Protein AF-Q1PQD1-F1 (afdb_monomer)

Solvent-accessible surface area (backbone atoms only — not comparable to full-atom values): 18220 Å² total; per-residue (Å²): 134,82,80,86,68,93,44,78,66,52,55,52,53,51,51,56,48,55,64,61,44,31,71,40,66,71,49,26,52,54,52,47,52,50,52,50,51,48,46,52,52,53,20,58,58,35,48,77,72,78,37,92,65,68,71,53,66,87,83,34,80,79,38,50,63,46,53,52,38,46,50,52,49,49,51,51,51,51,52,50,49,51,39,59,74,66,38,46,59,58,54,49,46,57,49,50,48,53,52,51,48,47,56,52,47,56,58,46,52,79,74,45,90,83,57,79,75,48,67,70,49,50,64,45,46,44,69,73,66,52,42,30,35,39,38,40,49,32,25,33,59,90,52,100,89,51,62,46,28,46,66,35,66,52,74,37,36,54,37,34,31,36,23,43,36,34,60,91,81,13,29,66,70,58,53,49,31,38,76,71,65,78,35,82,60,78,38,56,54,77,47,70,37,78,91,32,75,30,69,32,59,65,66,72,91,67,65,48,82,38,26,45,49,54,48,47,48,50,49,35,51,76,67,68,50,82,64,50,67,61,49,50,53,47,50,28,60,78,60,69,38,60,92,43,35,87,38,38,43,64,79,45,53,74,55,59,39,44,45,49,43,50,47,54,39,59,62,75,81,51,39,28,37,40,30,35,38,78,57,69,96,49,56,73,70,56,36,52,55,54,50,56,49,51,52,53,39,30,76,69,46,18,16,34,39,37,35,36,74,52,65,69,59,37,70,71,65,29,84,29,42,34,36,31,52,77,13,27,68,79,46,71,102

Nearest PDB structures (foldseek):
  4p33-assembly1_A  TM=9.366E-01  e=2.077E-20  Escherichia coli K-12
  5x40-assembly1_B  TM=9.053E-01  e=2.558E-18  Rhodobacter capsulatus
  6z67-assembly2_B  TM=9.003E-01  e=1.457E-17  Streptococcus pneumoniae
  4wbs-assembly2_B  TM=8.663E-01  e=8.299E-17  Paraburkholderia phymatum STM815
  4wbs-assembly1_A  TM=8.819E-01  e=1.764E-16  Paraburkholderia phymatum STM815

pLDDT: mean 82.51, std 14.81, range [35.81, 97.75]

Foldseek 3Di:
DDDPAPDPVNVVVVVVVLLVCLLPLVSLVVVLVVLVVVLVVVQVVVVVVVDRSHDDSPPDPSSVSSVVSVVVSVVVVVVVVCCVVVCVVVVVVVVVVVVVVVVVVVVCVVVPPPPPVPPVVVVVVCVVPQFQKWWAQFWDDPDPPATLAGGDTDTWHFLFEEEEAEDPSLNQVVVVCCQVVVDPTPDTDMDHDPPGEFEQAPDLPFDQADFLQRRQLVLCVVQVPPCSVVLSVVLCVLLVCVVRRGPGLNPDDPLSSLSSSLSSRLRHDGQEYEYEQSCPPDDPVSNVSNQVSLNVSSVVRHTYYYYHNDPVVCVSRGPKYFYGGSNYGPDID

Structure (mmCIF, N/CA/C/O backbone):
data_AF-Q1PQD1-F1
#
_entry.id   AF-Q1PQD1-F1
#
loop_
_atom_site.group_PDB
_atom_site.id
_atom_site.type_symbol
_atom_site.label_atom_id
_atom_site.label_alt_id
_atom_site.label_comp_id
_atom_site.label_asym_id
_atom_site.label_entity_id
_atom_site.label_seq_id
_atom_site.pdbx_PDB_ins_code
_atom_site.Cartn_x
_atom_site.Cartn_y
_atom_site.Cartn_z
_atom_site.occupancy
_atom_site.B_iso_or_equiv
_atom_site.auth_seq_id
_atom_site.auth_comp_id
_atom_site.auth_asym_id
_atom_site.auth_atom_id
_atom_site.pdbx_PDB_model_num
ATOM 1 N N . LEU A 1 1 ? 38.279 -50.100 -46.967 1.00 38.56 1 LEU A N 1
ATOM 2 C CA . LEU A 1 1 ? 37.275 -49.566 -46.018 1.00 38.56 1 LEU A CA 1
ATOM 3 C C . LEU A 1 1 ? 36.602 -48.393 -46.713 1.00 38.56 1 LEU A C 1
ATOM 5 O O . LEU A 1 1 ? 37.189 -47.324 -46.778 1.00 38.56 1 LEU A O 1
ATOM 9 N N . GLY A 1 2 ? 35.486 -48.667 -47.395 1.00 38.22 2 GLY A N 1
ATOM 10 C CA . GLY A 1 2 ? 34.821 -47.718 -48.288 1.00 38.22 2 GLY A CA 1
ATOM 11 C C . GLY A 1 2 ? 34.292 -46.511 -47.524 1.00 38.22 2 GLY A C 1
ATOM 12 O O . GLY A 1 2 ? 33.654 -46.665 -46.484 1.00 38.22 2 GLY A O 1
ATOM 13 N N . VAL A 1 3 ? 34.605 -45.326 -48.037 1.00 43.03 3 VAL A N 1
ATOM 14 C CA . VAL A 1 3 ? 34.147 -44.035 -47.529 1.00 43.03 3 VAL A CA 1
ATOM 15 C C . VAL A 1 3 ? 32.623 -43.996 -47.639 1.00 43.03 3 VAL A C 1
ATOM 17 O O . VAL A 1 3 ? 32.061 -43.930 -48.729 1.00 43.03 3 VAL A O 1
ATOM 20 N N . VAL A 1 4 ? 31.943 -44.087 -46.500 1.00 49.47 4 VAL A N 1
ATOM 21 C CA . VAL A 1 4 ? 30.515 -43.786 -46.393 1.00 49.47 4 VAL A CA 1
ATOM 22 C C . VAL A 1 4 ? 30.381 -42.272 -46.568 1.00 49.47 4 VAL A C 1
ATOM 24 O O . VAL A 1 4 ? 30.746 -41.539 -45.653 1.00 49.47 4 VAL A O 1
ATOM 27 N N . GLY A 1 5 ? 29.905 -41.790 -47.724 1.00 50.94 5 GLY A N 1
ATOM 28 C CA . GLY A 1 5 ? 29.472 -40.388 -47.815 1.00 50.94 5 GLY A CA 1
ATOM 29 C C . GLY A 1 5 ? 29.475 -39.662 -49.162 1.00 50.94 5 GLY A C 1
ATOM 30 O O . GLY A 1 5 ? 29.042 -38.520 -49.172 1.00 50.94 5 GLY A O 1
ATOM 31 N N . GLU A 1 6 ? 29.901 -40.240 -50.286 1.00 54.38 6 GLU A N 1
ATOM 32 C CA . GLU A 1 6 ? 29.887 -39.519 -51.579 1.00 54.38 6 GLU A CA 1
ATOM 33 C C . GLU A 1 6 ? 28.609 -39.800 -52.385 1.00 54.38 6 GLU A C 1
ATOM 35 O O . GLU A 1 6 ? 28.619 -40.462 -53.420 1.00 54.38 6 GLU A O 1
ATOM 40 N N . GLY A 1 7 ? 27.469 -39.320 -51.886 1.00 65.88 7 GLY A N 1
ATOM 41 C CA . GLY A 1 7 ? 26.216 -39.307 -52.641 1.00 65.88 7 GLY A CA 1
ATOM 42 C C . GLY A 1 7 ? 25.570 -37.931 -52.568 1.00 65.88 7 GLY A C 1
ATOM 43 O O . GLY A 1 7 ? 25.462 -37.376 -51.480 1.00 65.88 7 GLY A O 1
ATOM 44 N N . SER A 1 8 ? 25.074 -37.406 -53.692 1.00 68.06 8 SER A N 1
ATOM 45 C CA . SER A 1 8 ? 24.398 -36.094 -53.767 1.00 68.06 8 SER A CA 1
ATOM 46 C C . SER A 1 8 ? 23.247 -35.930 -52.760 1.00 68.06 8 SER A C 1
ATOM 48 O O . SER A 1 8 ? 22.945 -34.823 -52.318 1.00 68.06 8 SER A O 1
ATOM 50 N N . ALA A 1 9 ? 22.633 -37.041 -52.345 1.00 72.19 9 ALA A N 1
ATOM 51 C CA . ALA A 1 9 ? 21.647 -37.073 -51.272 1.00 72.19 9 ALA A CA 1
ATOM 52 C C . ALA A 1 9 ? 22.249 -36.710 -49.900 1.00 72.19 9 ALA A C 1
ATOM 54 O O . ALA A 1 9 ? 21.649 -35.931 -49.167 1.00 72.19 9 ALA A O 1
ATOM 55 N N . TRP A 1 10 ? 23.430 -37.228 -49.551 1.00 73.19 10 TRP A N 1
ATOM 56 C CA . TRP A 1 10 ? 24.083 -36.966 -48.262 1.00 73.19 10 TRP A CA 1
ATOM 57 C C . TRP A 1 10 ? 24.487 -35.502 -48.098 1.00 73.19 10 TRP A C 1
ATOM 59 O O . TRP A 1 10 ? 24.299 -34.940 -47.018 1.00 73.19 10 TRP A O 1
ATOM 69 N N . ASP A 1 11 ? 24.951 -34.861 -49.170 1.00 71.62 11 ASP A N 1
ATOM 70 C CA . ASP A 1 11 ? 25.244 -33.427 -49.159 1.00 71.62 11 ASP A CA 1
ATOM 71 C C . ASP A 1 11 ? 23.973 -32.592 -48.973 1.00 71.62 11 ASP A C 1
ATOM 73 O O . ASP A 1 11 ? 23.957 -31.658 -48.172 1.00 71.62 11 ASP A O 1
ATOM 77 N N . SER A 1 12 ? 22.868 -32.971 -49.624 1.00 75.00 12 SER A N 1
ATOM 78 C CA . SER A 1 12 ? 21.573 -32.306 -49.434 1.00 75.00 12 SER A CA 1
ATOM 79 C C . SER A 1 12 ? 21.062 -32.436 -47.993 1.00 75.00 12 SER A C 1
ATOM 81 O O . SER A 1 12 ? 20.635 -31.443 -47.400 1.00 75.00 12 SER A O 1
ATOM 83 N N . TRP A 1 13 ? 21.182 -33.623 -47.389 1.00 78.62 13 TRP A N 1
ATOM 84 C CA . TRP A 1 13 ? 20.835 -33.850 -45.982 1.00 78.62 13 TRP A CA 1
ATOM 85 C C . TRP A 1 13 ? 21.710 -33.037 -45.027 1.00 78.62 13 TRP A C 1
ATOM 87 O O . TRP A 1 13 ? 21.203 -32.448 -44.073 1.00 78.62 13 TRP A O 1
ATOM 97 N N . ARG A 1 14 ? 23.018 -32.962 -45.290 1.00 73.94 14 ARG A N 1
ATOM 98 C CA . ARG A 1 14 ? 23.956 -32.170 -44.489 1.00 73.94 14 ARG A CA 1
ATOM 99 C C . ARG A 1 14 ? 23.648 -30.676 -44.564 1.00 73.94 14 ARG A C 1
ATOM 101 O O . ARG A 1 14 ? 23.666 -30.007 -43.534 1.00 73.94 14 ARG A O 1
ATOM 108 N N . HIS A 1 15 ? 23.328 -30.167 -45.752 1.00 75.56 15 HIS A N 1
ATOM 109 C CA . HIS A 1 15 ? 22.913 -28.777 -45.932 1.00 75.56 15 HIS A CA 1
ATOM 110 C C . HIS A 1 15 ? 21.593 -28.477 -45.212 1.00 75.56 15 HIS A C 1
ATOM 112 O O . HIS A 1 15 ? 21.524 -27.493 -44.480 1.00 75.56 15 HIS A O 1
ATOM 118 N N . GLY A 1 16 ? 20.591 -29.355 -45.328 1.00 78.19 16 GLY A N 1
ATOM 119 C CA . GLY A 1 16 ? 19.315 -29.193 -44.624 1.00 78.19 16 GLY A CA 1
ATOM 120 C C . GLY A 1 16 ? 19.452 -29.231 -43.097 1.00 78.19 16 GLY A C 1
ATOM 121 O O . GLY A 1 16 ? 18.815 -28.447 -42.395 1.00 78.19 16 GLY A O 1
ATOM 122 N N . LEU A 1 17 ? 20.321 -30.097 -42.567 1.00 76.88 17 LEU A N 1
ATOM 123 C CA . LEU A 1 17 ? 20.609 -30.162 -41.130 1.00 76.88 17 LEU A CA 1
ATOM 124 C C . LEU A 1 17 ? 21.341 -28.913 -40.631 1.00 76.88 17 LEU A C 1
ATOM 126 O O . LEU A 1 17 ? 20.969 -28.377 -39.589 1.00 76.88 17 LEU A O 1
ATOM 130 N N . ASN A 1 18 ? 22.337 -28.424 -41.373 1.00 76.69 18 ASN A N 1
ATOM 131 C CA . ASN A 1 18 ? 23.035 -27.189 -41.018 1.00 76.69 18 ASN A CA 1
ATOM 132 C C . ASN A 1 18 ? 22.077 -25.991 -40.994 1.00 76.69 18 ASN A C 1
ATOM 134 O O . ASN A 1 18 ? 22.109 -25.224 -40.038 1.00 76.69 18 ASN A O 1
ATOM 138 N N . GLU A 1 19 ? 21.171 -25.866 -41.971 1.00 76.94 19 GLU A N 1
ATOM 139 C CA . GLU A 1 19 ? 20.161 -24.798 -41.967 1.00 76.94 19 GLU A CA 1
ATOM 140 C C . GLU A 1 19 ? 19.193 -24.909 -40.777 1.00 76.94 19 GLU A C 1
ATOM 142 O O . GLU A 1 19 ? 18.847 -23.897 -40.167 1.00 76.94 19 GLU A O 1
ATOM 147 N N . ALA A 1 20 ? 18.807 -26.126 -40.382 1.00 77.69 20 ALA A N 1
ATOM 148 C CA . ALA A 1 20 ? 17.956 -26.346 -39.213 1.00 77.69 20 ALA A CA 1
ATOM 149 C C . ALA A 1 20 ? 18.660 -26.005 -37.885 1.00 77.69 20 ALA A C 1
ATOM 151 O O . ALA A 1 20 ? 18.039 -25.455 -36.971 1.00 77.69 20 ALA A O 1
ATOM 152 N N . PHE A 1 21 ? 19.960 -26.291 -37.760 1.00 83.81 21 PHE A N 1
ATOM 153 C CA . PHE A 1 21 ? 20.717 -26.020 -36.536 1.00 83.81 21 PHE A CA 1
ATOM 154 C C . PHE A 1 21 ? 21.070 -24.538 -36.335 1.00 83.81 21 PHE A C 1
ATOM 156 O O . PHE A 1 21 ? 21.440 -24.162 -35.221 1.00 83.81 21 PHE A O 1
ATOM 163 N N . LEU A 1 22 ? 20.874 -23.671 -37.337 1.00 79.62 22 LEU A N 1
ATOM 164 C CA . LEU A 1 22 ? 21.017 -22.212 -37.190 1.00 79.62 22 LEU A CA 1
ATOM 165 C C . LEU A 1 22 ? 20.048 -21.600 -36.163 1.00 79.62 22 LEU A C 1
ATOM 167 O O . LEU A 1 22 ? 20.273 -20.487 -35.692 1.00 79.62 22 LEU A O 1
ATOM 171 N N . VAL A 1 23 ? 18.998 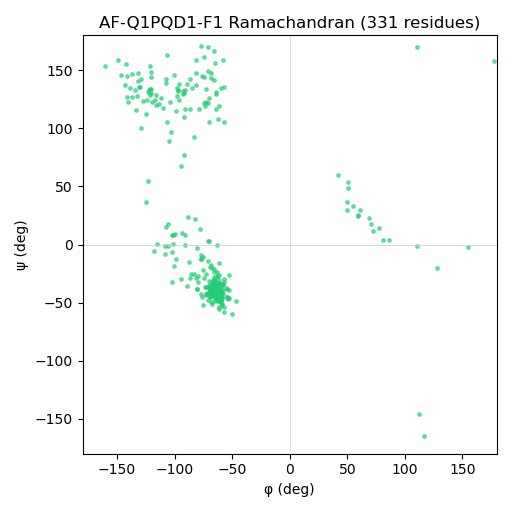-22.331 -35.772 1.00 80.69 23 VAL A N 1
ATOM 172 C CA . VAL A 1 23 ? 18.100 -21.946 -34.671 1.00 80.69 23 VAL A CA 1
ATOM 173 C C . VAL A 1 23 ? 18.845 -21.879 -33.331 1.00 80.69 23 VAL A C 1
ATOM 175 O O . VAL A 1 23 ? 18.468 -21.104 -32.452 1.00 80.69 23 VAL A O 1
ATOM 178 N N . PHE A 1 24 ? 19.920 -22.654 -33.160 1.00 84.94 24 PHE A N 1
ATOM 179 C CA . PHE A 1 24 ? 20.733 -22.624 -31.949 1.00 84.94 24 PHE A CA 1
ATOM 180 C C . PHE A 1 24 ? 21.811 -21.534 -32.057 1.00 84.94 24 PHE A C 1
ATOM 182 O O . PHE A 1 24 ? 22.725 -21.665 -32.876 1.00 84.94 24 PHE A O 1
ATOM 189 N N . PRO A 1 25 ? 21.797 -20.496 -31.194 1.00 81.44 25 PRO A N 1
ATOM 190 C CA . PRO A 1 25 ? 22.728 -19.367 -31.302 1.00 81.44 25 PRO A CA 1
ATOM 191 C C . PRO A 1 25 ? 24.204 -19.778 -31.243 1.00 81.44 25 PRO A C 1
ATOM 193 O O . PRO A 1 25 ? 25.045 -19.202 -31.927 1.00 81.44 25 PRO A O 1
ATOM 196 N N . GLN A 1 26 ? 24.518 -20.806 -30.446 1.00 85.69 26 GLN A N 1
ATOM 197 C CA . GLN A 1 26 ? 25.873 -21.351 -30.321 1.00 85.69 26 GLN A CA 1
ATOM 198 C C . GLN A 1 26 ? 26.354 -22.008 -31.623 1.00 85.69 26 GLN A C 1
ATOM 200 O O . GLN A 1 26 ? 27.523 -21.884 -31.978 1.00 85.69 26 GLN A O 1
ATOM 205 N N . HIS A 1 27 ? 25.452 -22.674 -32.347 1.00 86.38 27 HIS A N 1
ATOM 206 C CA . HIS A 1 27 ? 25.766 -23.311 -33.621 1.00 86.38 27 HIS A CA 1
ATOM 207 C C . HIS A 1 27 ? 25.886 -22.278 -34.745 1.00 86.38 27 HIS A C 1
ATOM 209 O O . HIS A 1 27 ? 26.873 -22.300 -35.472 1.00 86.38 27 HIS A O 1
ATOM 215 N N . ALA A 1 28 ? 24.953 -21.322 -34.830 1.00 84.19 28 ALA A N 1
ATOM 216 C CA . ALA A 1 28 ? 25.006 -20.237 -35.813 1.00 84.19 28 ALA A CA 1
ATOM 217 C C . ALA A 1 28 ? 26.299 -19.409 -35.704 1.00 84.19 28 ALA A C 1
ATOM 219 O O . ALA A 1 28 ? 26.899 -19.052 -36.716 1.00 84.19 28 ALA A O 1
ATOM 220 N N . LEU A 1 29 ? 26.768 -19.143 -34.480 1.00 84.56 29 LEU A N 1
ATOM 221 C CA . LEU A 1 29 ? 28.034 -18.448 -34.256 1.00 84.56 29 LEU A CA 1
ATOM 222 C C . LEU A 1 29 ? 29.246 -19.303 -34.656 1.00 84.56 29 LEU A C 1
ATOM 224 O O . LEU A 1 29 ? 30.157 -18.803 -35.314 1.00 84.56 29 LEU A O 1
ATOM 228 N N . GLY A 1 30 ? 29.263 -20.584 -34.279 1.00 86.12 30 GLY A N 1
ATOM 229 C CA . GLY A 1 30 ? 30.359 -21.494 -34.620 1.00 86.12 30 GLY A CA 1
ATOM 230 C C . GLY A 1 30 ? 30.496 -21.724 -36.126 1.00 86.12 30 GLY A C 1
ATOM 231 O O . GLY A 1 30 ? 31.601 -21.657 -36.662 1.00 86.12 30 GLY A O 1
ATOM 232 N N . ASP A 1 31 ? 29.378 -21.939 -36.815 1.00 85.00 31 ASP A N 1
ATOM 233 C CA . ASP A 1 31 ? 29.349 -22.165 -38.260 1.00 85.00 31 ASP A CA 1
ATOM 234 C C . ASP A 1 31 ? 29.716 -20.895 -39.047 1.00 85.00 31 ASP A C 1
ATOM 236 O O . ASP A 1 31 ? 30.557 -20.949 -39.944 1.00 85.00 31 ASP A O 1
ATOM 240 N N . GLY A 1 32 ? 29.224 -19.721 -38.630 1.00 85.88 32 GLY A N 1
ATOM 241 C CA . GLY A 1 32 ? 29.613 -18.443 -39.236 1.00 85.88 32 GLY A CA 1
ATOM 242 C C . GLY A 1 32 ? 31.110 -18.127 -39.083 1.00 85.88 32 GLY A C 1
ATOM 243 O O . GLY A 1 32 ? 31.759 -17.668 -40.025 1.00 85.88 32 GLY A O 1
ATOM 244 N N . LEU A 1 33 ? 31.711 -18.430 -37.924 1.00 87.81 33 LEU A N 1
ATOM 245 C CA . LEU A 1 33 ? 33.165 -18.306 -37.737 1.00 87.81 33 LEU A CA 1
ATOM 246 C C . LEU A 1 33 ? 33.947 -19.272 -38.639 1.00 87.81 33 LEU A C 1
ATOM 248 O O . LEU A 1 33 ? 34.991 -18.903 -39.181 1.00 87.81 33 LEU A O 1
ATOM 252 N N . LEU A 1 34 ? 33.443 -20.492 -38.839 1.00 87.44 34 LEU A N 1
ATOM 253 C CA . LEU A 1 34 ? 34.053 -21.459 -39.752 1.00 87.44 34 LEU A CA 1
ATOM 254 C C . LEU A 1 34 ? 33.986 -20.993 -41.210 1.00 87.44 34 LEU A C 1
ATOM 256 O O . LEU A 1 34 ? 34.970 -21.146 -41.936 1.00 87.44 34 LEU A O 1
ATOM 260 N N . GLU A 1 35 ? 32.874 -20.406 -41.649 1.00 85.25 35 GLU A N 1
ATOM 261 C CA . GLU A 1 35 ? 32.749 -19.840 -42.997 1.00 85.25 35 GLU A CA 1
ATOM 262 C C . GLU A 1 35 ? 33.674 -18.642 -43.222 1.00 85.25 35 GLU A C 1
ATOM 264 O O . GLU A 1 35 ? 34.301 -18.543 -44.281 1.00 85.25 35 GLU A O 1
ATOM 269 N N . LEU A 1 36 ? 33.849 -17.785 -42.212 1.00 87.38 36 LEU A N 1
ATOM 270 C CA . LEU A 1 36 ? 34.827 -16.697 -42.257 1.00 87.38 36 LEU A CA 1
ATOM 271 C C . LEU A 1 36 ? 36.253 -17.216 -42.426 1.00 87.38 36 LEU A C 1
ATOM 273 O O . LEU A 1 36 ? 36.983 -16.747 -43.302 1.00 87.38 36 LEU A O 1
ATOM 277 N N . CYS A 1 37 ? 36.637 -18.209 -41.623 1.00 87.56 37 CYS A N 1
ATOM 278 C CA . CYS A 1 37 ? 37.949 -18.842 -41.711 1.00 87.56 37 CYS A CA 1
ATOM 279 C C . CYS A 1 37 ? 38.168 -19.495 -43.083 1.00 87.56 37 CYS A C 1
ATOM 281 O O . CYS A 1 37 ? 39.233 -19.323 -43.677 1.00 87.56 37 CYS A O 1
ATOM 283 N N . LYS A 1 38 ? 37.161 -20.193 -43.625 1.00 87.12 38 LYS A N 1
ATOM 284 C CA . LYS A 1 38 ? 37.221 -20.781 -44.974 1.00 87.12 38 LYS A CA 1
ATOM 285 C C . LYS A 1 38 ? 37.416 -19.713 -46.049 1.00 87.12 38 LYS A C 1
ATOM 287 O O . LYS A 1 38 ? 38.321 -19.849 -46.865 1.00 87.12 38 LYS A O 1
ATOM 292 N N . ASN A 1 39 ? 36.615 -18.648 -46.033 1.00 87.12 39 ASN A N 1
ATOM 293 C CA . ASN A 1 39 ? 36.716 -17.546 -46.992 1.00 87.12 39 ASN A CA 1
ATOM 294 C C . ASN A 1 39 ? 38.090 -16.864 -46.935 1.00 87.12 39 ASN A C 1
ATOM 296 O O . ASN A 1 39 ? 38.702 -16.615 -47.971 1.00 87.12 39 ASN A O 1
ATOM 300 N N . TYR A 1 40 ? 38.609 -16.634 -45.727 1.00 87.19 40 TYR A N 1
ATOM 301 C CA . TYR A 1 40 ? 39.947 -16.084 -45.531 1.00 87.19 40 TYR A CA 1
ATOM 302 C C . TYR A 1 40 ? 41.036 -17.003 -46.100 1.00 87.19 40 TYR A C 1
ATOM 304 O O . TYR A 1 40 ? 41.883 -16.545 -46.864 1.00 87.19 40 TYR A O 1
ATOM 312 N N . MET A 1 41 ? 40.988 -18.304 -45.797 1.00 87.25 41 MET A N 1
ATOM 313 C CA . MET A 1 41 ? 41.955 -19.289 -46.299 1.00 87.25 41 MET A CA 1
ATOM 314 C C . MET A 1 41 ? 41.924 -19.415 -47.825 1.00 87.25 41 MET A C 1
ATOM 316 O O . MET A 1 41 ? 42.975 -19.427 -48.464 1.00 87.25 41 MET A O 1
ATOM 320 N N . VAL A 1 42 ? 40.729 -19.473 -48.414 1.00 86.81 42 VAL A N 1
ATOM 321 C CA . VAL A 1 42 ? 40.535 -19.543 -49.868 1.00 86.81 42 VAL A CA 1
ATOM 322 C C . VAL A 1 42 ? 41.097 -18.292 -50.546 1.00 86.81 42 VAL A C 1
ATOM 324 O O . VAL A 1 42 ? 41.863 -18.408 -51.502 1.00 86.81 42 VAL A O 1
ATOM 327 N N . ALA A 1 43 ? 40.806 -17.105 -50.010 1.00 86.81 43 ALA A N 1
ATOM 328 C CA . ALA A 1 43 ? 41.366 -15.856 -50.518 1.00 86.81 43 ALA A CA 1
ATOM 329 C C . ALA A 1 43 ? 42.903 -15.830 -50.438 1.00 86.81 43 ALA A C 1
ATOM 331 O O . ALA A 1 43 ? 43.561 -15.381 -51.373 1.00 86.81 43 ALA A O 1
ATOM 332 N N . LEU A 1 44 ? 43.490 -16.356 -49.358 1.00 87.94 44 LEU A N 1
ATOM 333 C CA . LEU A 1 44 ? 44.944 -16.420 -49.163 1.00 87.94 44 LEU A CA 1
ATOM 334 C C . LEU A 1 44 ? 45.633 -17.337 -50.184 1.00 87.94 44 LEU A C 1
ATOM 336 O O . LEU A 1 44 ? 46.728 -17.026 -50.653 1.00 87.94 44 LEU A O 1
ATOM 340 N N . ILE A 1 45 ? 44.991 -18.454 -50.541 1.00 88.25 45 ILE A N 1
ATOM 341 C CA . ILE A 1 45 ? 45.480 -19.384 -51.566 1.00 88.25 45 ILE A CA 1
ATOM 342 C C . ILE A 1 45 ? 45.405 -18.734 -52.950 1.00 88.25 45 ILE A C 1
ATOM 344 O O . ILE A 1 45 ? 46.406 -18.723 -53.663 1.00 88.25 45 ILE A O 1
ATOM 348 N N . PHE A 1 46 ? 44.259 -18.155 -53.320 1.00 87.19 46 PHE A N 1
ATOM 349 C CA . PHE A 1 46 ? 44.068 -17.543 -54.640 1.00 87.19 46 PHE A CA 1
ATOM 350 C C . PHE A 1 46 ? 44.925 -16.297 -54.864 1.00 87.19 46 PHE A C 1
ATOM 352 O O . PHE A 1 46 ? 45.418 -16.085 -55.971 1.00 87.19 46 PHE A O 1
ATOM 359 N N . ARG A 1 47 ? 45.233 -15.550 -53.800 1.00 87.38 47 ARG A N 1
ATOM 360 C CA . ARG A 1 47 ? 46.161 -14.418 -53.861 1.00 87.38 47 ARG A CA 1
ATOM 361 C C . ARG A 1 47 ? 47.578 -14.820 -54.287 1.00 87.38 47 ARG A C 1
ATOM 363 O O . ARG A 1 47 ? 48.284 -14.008 -54.871 1.00 87.38 47 ARG A O 1
ATOM 370 N N . ARG A 1 48 ? 48.006 -16.071 -54.053 1.00 86.44 48 ARG A N 1
ATOM 371 C CA . ARG A 1 48 ? 49.300 -16.585 -54.562 1.00 86.44 48 ARG A CA 1
ATOM 372 C C . ARG A 1 48 ? 49.324 -16.751 -56.082 1.00 86.44 48 ARG A C 1
ATOM 374 O O . ARG A 1 48 ? 50.404 -16.848 -56.652 1.00 86.44 48 ARG A O 1
ATOM 381 N N . TYR A 1 49 ? 48.153 -16.788 -56.707 1.00 88.56 49 TYR A N 1
ATOM 382 C CA . TYR A 1 49 ? 47.958 -16.877 -58.151 1.00 88.56 49 TYR A CA 1
ATOM 383 C C . TYR A 1 49 ? 47.464 -15.548 -58.752 1.00 88.56 49 TYR A C 1
ATOM 385 O O . TYR A 1 49 ? 46.986 -15.550 -59.879 1.00 88.56 49 TYR A O 1
ATOM 393 N N . ASP A 1 50 ? 47.569 -14.437 -58.008 1.00 83.25 50 ASP A N 1
ATOM 394 C CA . ASP A 1 50 ? 47.116 -13.092 -58.408 1.00 83.25 50 ASP A CA 1
ATOM 395 C C . ASP A 1 50 ? 45.599 -12.994 -58.693 1.00 83.25 50 ASP A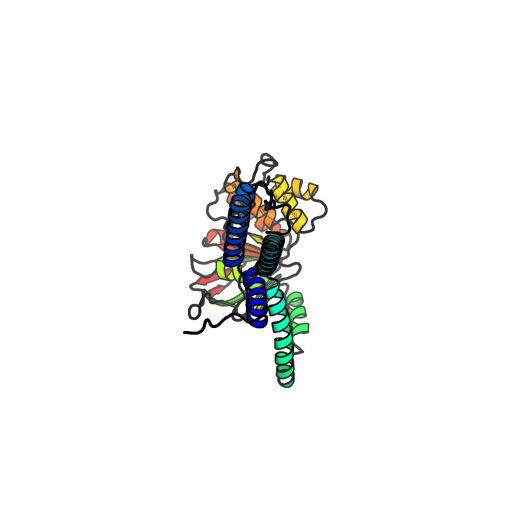 C 1
ATOM 397 O O . ASP A 1 50 ? 45.139 -12.198 -59.506 1.00 83.25 50 ASP A O 1
ATOM 401 N N . ILE A 1 51 ? 44.799 -13.830 -58.013 1.00 86.88 51 ILE A N 1
ATOM 402 C CA . ILE A 1 51 ? 43.332 -13.839 -58.108 1.00 86.88 51 ILE A CA 1
ATOM 403 C C . ILE A 1 51 ? 42.727 -13.327 -56.794 1.00 86.88 51 ILE A C 1
ATOM 405 O O . ILE A 1 51 ? 42.839 -13.972 -55.746 1.00 86.88 51 ILE A O 1
ATOM 409 N N . ASP A 1 52 ? 42.005 -12.207 -56.854 1.00 79.50 52 ASP A N 1
ATOM 410 C CA . ASP A 1 52 ? 41.271 -11.654 -55.712 1.00 79.50 52 ASP A CA 1
ATOM 411 C C . ASP A 1 52 ? 39.899 -12.327 -55.542 1.00 79.50 52 ASP A C 1
ATOM 413 O O . ASP A 1 52 ? 38.888 -11.917 -56.106 1.00 79.50 52 ASP A O 1
ATOM 417 N N . SER A 1 53 ? 39.859 -13.381 -54.721 1.00 80.69 53 SER A N 1
ATOM 418 C CA . SER A 1 53 ? 38.636 -14.142 -54.399 1.00 80.69 53 SER A CA 1
ATOM 419 C C . SER A 1 53 ? 38.000 -13.764 -53.044 1.00 80.69 53 SER A C 1
ATOM 421 O O . SER A 1 53 ? 37.106 -14.468 -52.563 1.00 80.69 53 SER A O 1
ATOM 423 N N . TYR A 1 54 ? 38.461 -12.699 -52.380 1.00 82.19 54 TYR A N 1
ATOM 424 C CA . TYR A 1 54 ? 37.997 -12.342 -51.035 1.00 82.19 54 TYR A CA 1
ATOM 425 C C . TYR A 1 54 ? 36.570 -11.778 -51.038 1.00 82.19 54 TYR A C 1
ATOM 427 O O . TYR A 1 54 ? 36.297 -10.751 -51.658 1.00 82.19 54 TYR A O 1
ATOM 435 N N . LYS A 1 55 ? 35.663 -12.404 -50.278 1.00 82.06 55 LYS A N 1
ATOM 436 C CA . LYS A 1 55 ? 34.305 -11.885 -50.052 1.00 82.06 55 LYS A CA 1
ATOM 437 C C . LYS A 1 55 ? 34.219 -11.122 -48.734 1.00 82.06 55 LYS A C 1
ATOM 439 O O . LYS A 1 55 ? 34.668 -11.614 -47.701 1.00 82.06 55 LYS A O 1
ATOM 444 N N . HIS A 1 56 ? 33.614 -9.935 -48.748 1.00 81.25 56 HIS A N 1
ATOM 445 C CA . HIS A 1 56 ? 33.463 -9.132 -47.535 1.00 81.25 56 HIS A CA 1
ATOM 446 C C . HIS A 1 56 ? 32.449 -9.775 -46.562 1.00 81.25 56 HIS A C 1
ATOM 448 O O . HIS A 1 56 ? 31.300 -9.978 -46.957 1.00 81.25 56 HIS A O 1
ATOM 454 N N . PRO A 1 57 ? 32.798 -10.030 -45.287 1.00 76.31 57 PRO A N 1
ATOM 455 C CA . PRO A 1 57 ? 31.961 -10.767 -44.327 1.00 76.31 57 PRO A CA 1
ATOM 456 C C . PRO A 1 57 ? 30.526 -10.257 -44.148 1.00 76.31 57 PRO A C 1
ATOM 458 O O . PRO A 1 57 ? 29.602 -11.046 -44.003 1.00 76.31 57 PRO A O 1
ATOM 461 N N . LEU A 1 58 ? 30.355 -8.932 -44.141 1.00 71.88 58 LEU A N 1
ATOM 462 C CA . LEU A 1 58 ? 29.079 -8.267 -43.845 1.00 71.88 58 LEU A CA 1
ATOM 463 C C . LEU A 1 58 ? 28.315 -7.799 -45.089 1.00 71.88 58 LEU A C 1
ATOM 465 O O . LEU A 1 58 ? 27.132 -7.500 -44.994 1.00 71.88 58 LEU A O 1
ATOM 469 N N . ALA A 1 59 ? 28.999 -7.677 -46.229 1.00 71.62 59 ALA A N 1
ATOM 470 C CA . ALA A 1 59 ? 28.423 -7.114 -47.456 1.00 71.62 59 ALA A CA 1
ATOM 471 C C . ALA A 1 59 ? 28.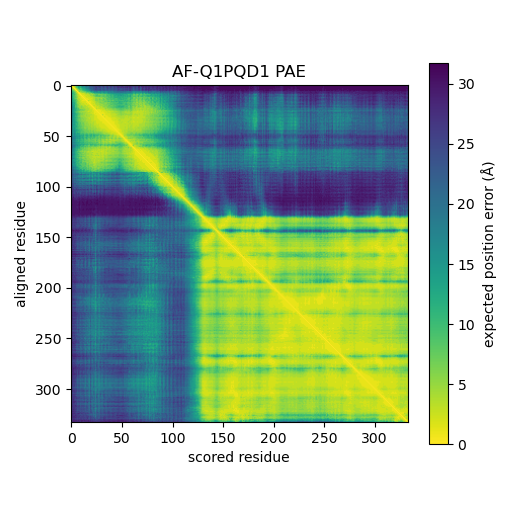186 -8.178 -48.537 1.00 71.62 59 ALA A C 1
ATOM 473 O O . ALA A 1 59 ? 27.595 -7.883 -49.568 1.00 71.62 59 ALA A O 1
ATOM 474 N N . SER A 1 60 ? 28.664 -9.401 -48.307 1.00 76.50 60 SER A N 1
ATOM 475 C CA . SER A 1 60 ? 28.404 -10.551 -49.163 1.00 76.50 60 SER A CA 1
ATOM 476 C C . SER A 1 60 ? 27.413 -11.498 -48.497 1.00 76.50 60 SER A C 1
ATOM 478 O O . SER A 1 60 ? 27.251 -11.484 -47.275 1.00 76.50 60 SER A O 1
ATOM 480 N N . ASP A 1 61 ? 26.828 -12.383 -49.297 1.00 78.88 61 ASP A N 1
ATOM 481 C CA . ASP A 1 61 ? 25.861 -13.395 -48.854 1.00 78.88 61 ASP A CA 1
ATOM 482 C C . ASP A 1 61 ? 26.446 -14.428 -47.867 1.00 78.88 61 ASP A C 1
ATOM 484 O O . ASP A 1 61 ? 25.725 -15.321 -47.429 1.00 78.88 61 ASP A O 1
ATOM 488 N N . LEU A 1 62 ? 27.738 -14.316 -47.516 1.00 79.25 62 LEU A N 1
ATOM 489 C CA . LEU A 1 62 ? 28.481 -15.269 -46.690 1.00 79.25 62 LEU A CA 1
ATOM 490 C C . LEU A 1 62 ? 27.822 -15.473 -45.320 1.00 79.25 62 LEU A C 1
ATOM 492 O O . LEU A 1 62 ? 27.414 -16.576 -45.009 1.00 79.25 62 LEU A O 1
ATOM 496 N N . LEU A 1 63 ? 27.650 -14.410 -44.527 1.00 82.62 63 LEU A N 1
ATOM 497 C CA . LEU A 1 63 ? 27.077 -14.509 -43.172 1.00 82.62 63 LEU A CA 1
ATOM 498 C C . LEU A 1 63 ? 25.609 -14.090 -43.089 1.00 82.62 63 LEU A C 1
ATOM 500 O O . LEU A 1 63 ? 25.024 -14.063 -42.003 1.00 82.62 63 LEU A O 1
ATOM 504 N N . GLN A 1 64 ? 25.003 -13.704 -44.213 1.00 83.12 64 GLN A N 1
ATOM 505 C CA . GLN A 1 64 ? 23.678 -13.089 -44.220 1.00 83.12 64 GLN A CA 1
ATOM 506 C C . GLN A 1 64 ? 22.623 -14.014 -43.593 1.00 83.12 64 GLN A C 1
ATOM 508 O O . GLN A 1 64 ? 21.787 -13.562 -42.810 1.00 83.12 64 GLN A O 1
ATOM 513 N N . ARG A 1 65 ? 22.692 -15.319 -43.883 1.00 81.38 65 ARG A N 1
ATOM 514 C CA . ARG A 1 65 ? 21.755 -16.322 -43.355 1.00 81.38 65 ARG A CA 1
ATOM 515 C C . ARG A 1 65 ? 21.895 -16.493 -41.842 1.00 81.38 65 ARG A C 1
ATOM 517 O O . ARG A 1 65 ? 20.880 -16.520 -41.148 1.00 81.38 65 ARG A O 1
ATOM 524 N N . HIS A 1 66 ? 23.122 -16.522 -41.321 1.00 83.75 66 HIS A N 1
ATOM 525 C CA . HIS A 1 66 ? 23.396 -16.638 -39.884 1.00 83.75 66 HIS A CA 1
ATOM 526 C C . HIS A 1 66 ? 22.896 -15.412 -39.115 1.00 83.75 66 HIS A C 1
ATOM 528 O O . HIS A 1 66 ? 22.264 -15.567 -38.072 1.00 83.75 66 HIS A O 1
ATOM 534 N N . PHE A 1 67 ? 23.091 -14.199 -39.647 1.00 84.62 67 PHE A N 1
ATOM 535 C CA . PHE A 1 67 ? 22.566 -12.977 -39.027 1.00 84.62 67 PHE A CA 1
ATOM 536 C C . PHE A 1 67 ? 21.033 -12.920 -39.036 1.00 84.62 67 PHE A C 1
ATOM 538 O O . PHE A 1 67 ? 20.438 -12.559 -38.020 1.00 84.62 67 PHE A O 1
ATOM 545 N N . ILE A 1 68 ? 20.387 -13.305 -40.144 1.00 86.69 68 ILE A N 1
ATOM 546 C CA . ILE A 1 68 ? 18.918 -13.359 -40.234 1.00 86.69 68 ILE A CA 1
ATOM 547 C C . ILE A 1 68 ? 18.357 -14.381 -39.236 1.00 86.69 68 ILE A C 1
ATOM 549 O O . ILE A 1 68 ? 17.420 -14.064 -38.502 1.00 86.69 68 ILE A O 1
ATOM 553 N N . ALA A 1 69 ? 18.947 -15.577 -39.158 1.00 84.81 69 ALA A N 1
ATOM 554 C CA . ALA A 1 69 ? 18.532 -16.608 -38.210 1.00 84.81 69 ALA A CA 1
ATOM 555 C C . ALA A 1 69 ? 18.672 -16.133 -36.752 1.00 84.81 69 ALA A C 1
ATOM 557 O O . ALA A 1 69 ? 17.721 -16.234 -35.974 1.00 84.81 69 ALA A O 1
ATOM 558 N N . LEU A 1 70 ? 19.813 -15.533 -36.394 1.00 86.38 70 LEU A N 1
ATOM 559 C CA . LEU A 1 70 ? 20.059 -15.018 -35.045 1.00 86.38 70 LEU A CA 1
ATOM 560 C C . LEU A 1 70 ? 19.084 -13.887 -34.673 1.00 86.38 70 LEU A C 1
ATOM 562 O O . LEU A 1 70 ? 18.584 -13.845 -33.548 1.00 86.38 70 LEU A O 1
ATOM 566 N N . ALA A 1 71 ? 18.776 -12.994 -35.618 1.00 88.25 71 ALA A N 1
ATOM 567 C CA . ALA A 1 71 ? 17.818 -11.910 -35.421 1.00 88.25 71 ALA A CA 1
ATOM 568 C C . ALA A 1 71 ? 16.387 -12.433 -35.208 1.00 88.25 71 ALA A C 1
ATOM 570 O O . ALA A 1 71 ? 15.693 -11.959 -34.309 1.00 88.25 71 ALA A O 1
ATOM 571 N N . LEU A 1 72 ? 15.955 -13.438 -35.979 1.00 89.75 72 LEU A N 1
ATOM 572 C CA . LEU A 1 72 ? 14.640 -14.070 -35.820 1.00 89.75 72 LEU A CA 1
ATOM 573 C C . LEU A 1 72 ? 14.513 -14.801 -34.476 1.00 89.75 72 LEU A C 1
ATOM 575 O O . LEU A 1 72 ? 13.501 -14.657 -33.782 1.00 89.75 72 LEU A O 1
ATOM 579 N N . VAL A 1 73 ? 15.549 -15.534 -34.061 1.00 88.44 73 VAL A N 1
ATOM 580 C CA . VAL A 1 73 ? 15.583 -16.200 -32.748 1.00 88.44 73 VAL A CA 1
ATOM 581 C C . VAL A 1 73 ? 15.571 -15.164 -31.620 1.00 88.44 73 VAL A C 1
ATOM 583 O O . VAL A 1 73 ? 14.791 -15.289 -30.678 1.00 88.44 73 VAL A O 1
ATOM 586 N N . GLY A 1 74 ? 16.352 -14.088 -31.736 1.00 88.12 74 GLY A N 1
ATOM 587 C CA . GLY A 1 74 ? 16.359 -12.995 -30.761 1.00 88.12 74 GLY A CA 1
ATOM 588 C C . GLY A 1 74 ? 15.004 -12.292 -30.635 1.00 88.12 74 GLY A C 1
ATOM 589 O O . GLY A 1 74 ? 14.513 -12.087 -29.525 1.00 88.12 74 GLY A O 1
ATOM 590 N N . LEU A 1 75 ? 14.360 -11.976 -31.762 1.00 92.88 75 LEU A N 1
ATOM 591 C CA . LEU A 1 75 ? 13.046 -11.333 -31.781 1.00 92.88 75 LEU A CA 1
ATOM 592 C C . LEU A 1 75 ? 11.959 -12.248 -31.202 1.00 92.88 75 LEU A C 1
ATOM 594 O O . LEU A 1 75 ? 11.137 -11.798 -30.407 1.00 92.88 75 LEU A O 1
ATOM 598 N N . SER A 1 76 ? 11.977 -13.539 -31.541 1.00 88.75 76 SER A N 1
ATOM 599 C CA . SER A 1 76 ? 11.027 -14.511 -30.984 1.00 88.75 76 SER A CA 1
ATOM 600 C C . SER A 1 76 ? 11.222 -14.720 -29.478 1.00 88.75 76 SER A C 1
ATOM 602 O O . SER A 1 76 ? 10.236 -14.748 -28.741 1.00 88.75 76 SER A O 1
ATOM 604 N N . GLY A 1 77 ? 12.468 -14.770 -28.994 1.00 87.50 77 GLY A N 1
ATOM 605 C CA . GLY A 1 77 ? 12.784 -14.814 -27.566 1.00 87.50 77 GLY A CA 1
ATOM 606 C C . GLY A 1 77 ? 12.324 -13.563 -26.815 1.00 87.50 77 GLY A C 1
ATOM 607 O O . GLY A 1 77 ? 11.748 -13.674 -25.734 1.00 87.50 77 GLY A O 1
ATOM 608 N N . LEU A 1 78 ? 12.503 -12.375 -27.400 1.00 90.25 78 LEU A N 1
ATOM 609 C CA . LEU A 1 78 ? 12.036 -11.116 -26.816 1.00 90.25 78 LEU A CA 1
ATOM 610 C C . LEU A 1 78 ? 10.507 -11.058 -26.743 1.00 90.25 78 LEU A C 1
ATOM 612 O O . LEU A 1 78 ? 9.960 -10.709 -25.700 1.00 90.25 78 LEU A O 1
ATOM 616 N N . VAL A 1 79 ? 9.811 -11.461 -27.810 1.00 89.62 79 VAL A N 1
ATOM 617 C CA . VAL A 1 79 ? 8.345 -11.568 -27.815 1.00 89.62 79 VAL A CA 1
ATOM 618 C C . VAL A 1 79 ? 7.877 -12.566 -26.759 1.00 89.62 79 VAL A C 1
ATOM 620 O O . VAL A 1 79 ? 6.968 -12.255 -25.993 1.00 89.62 79 VAL A O 1
ATOM 623 N N . LEU A 1 80 ? 8.511 -13.737 -26.663 1.00 87.38 80 LEU A N 1
ATOM 624 C CA . LEU A 1 80 ? 8.186 -14.735 -25.646 1.00 87.38 80 LEU A CA 1
ATOM 625 C C . LEU A 1 80 ? 8.382 -14.179 -24.230 1.00 87.38 80 LEU A C 1
ATOM 627 O O . LEU A 1 80 ? 7.505 -14.347 -23.385 1.00 87.38 80 LEU A O 1
ATOM 631 N N . ASN A 1 81 ? 9.488 -13.480 -23.979 1.00 87.25 81 ASN A N 1
ATOM 632 C CA . ASN A 1 81 ? 9.769 -12.886 -22.677 1.00 87.25 81 ASN A CA 1
ATOM 633 C C . ASN A 1 81 ? 8.734 -11.810 -22.315 1.00 87.25 81 ASN A C 1
ATOM 635 O O . ASN A 1 81 ? 8.149 -11.852 -21.236 1.00 87.25 81 ASN A O 1
ATOM 639 N N . VAL A 1 82 ? 8.402 -10.922 -23.258 1.00 87.56 82 VAL A N 1
ATOM 640 C CA . VAL A 1 82 ? 7.335 -9.924 -23.086 1.00 87.56 82 VAL A CA 1
ATOM 641 C C . VAL A 1 82 ? 5.984 -10.598 -22.828 1.00 87.56 82 VAL A C 1
ATOM 643 O O . VAL A 1 82 ? 5.221 -10.129 -21.989 1.00 87.56 82 VAL A O 1
ATOM 646 N N . LEU A 1 83 ? 5.667 -11.714 -23.491 1.00 84.06 83 LEU A N 1
ATOM 647 C CA . LEU A 1 83 ? 4.425 -12.463 -23.257 1.00 84.06 83 LEU A CA 1
ATOM 648 C C . LEU A 1 83 ? 4.366 -13.103 -21.859 1.00 84.06 83 LEU A C 1
ATOM 650 O O . LEU A 1 83 ? 3.285 -13.147 -21.257 1.00 84.06 83 LEU A O 1
ATOM 654 N N . ILE A 1 84 ? 5.504 -13.586 -21.349 1.00 81.81 84 ILE A N 1
ATOM 655 C CA . ILE A 1 84 ? 5.643 -14.125 -19.990 1.00 81.81 84 ILE A CA 1
ATOM 656 C C . ILE A 1 84 ? 5.476 -13.000 -18.963 1.00 81.81 84 ILE A C 1
ATOM 658 O O . ILE A 1 84 ? 4.639 -13.111 -18.066 1.00 81.81 84 ILE A O 1
ATOM 662 N N . GLU A 1 85 ? 6.215 -11.904 -19.128 1.00 81.88 85 GLU A N 1
ATOM 663 C CA . GLU A 1 85 ? 6.248 -10.774 -18.195 1.00 81.88 85 GLU A CA 1
ATOM 664 C C . GLU A 1 85 ? 4.936 -9.974 -18.192 1.00 81.88 85 GLU A C 1
ATOM 666 O O . GLU A 1 85 ? 4.433 -9.590 -17.138 1.00 81.88 85 GLU A O 1
ATOM 671 N N . CYS A 1 86 ? 4.270 -9.838 -19.344 1.00 75.31 86 CYS A N 1
ATOM 672 C CA . CYS A 1 86 ? 2.919 -9.270 -19.425 1.00 75.31 86 CYS A CA 1
ATOM 673 C C . CYS A 1 86 ? 1.829 -10.200 -18.852 1.00 75.31 86 CYS A C 1
ATOM 675 O O . CYS A 1 86 ? 0.637 -9.880 -18.949 1.00 75.31 86 CYS A O 1
ATOM 677 N N . HIS A 1 87 ? 2.200 -11.362 -18.295 1.00 68.25 87 HIS A N 1
ATOM 678 C CA . HIS A 1 87 ? 1.295 -12.385 -17.767 1.00 68.25 87 HIS A CA 1
ATOM 679 C C . HIS A 1 87 ? 0.174 -12.760 -18.754 1.00 68.25 87 HIS A C 1
ATOM 681 O O . HIS A 1 87 ? -0.935 -13.132 -18.360 1.00 68.25 87 HIS A O 1
ATOM 687 N N . LEU A 1 88 ? 0.432 -12.660 -20.060 1.00 64.19 88 LEU A N 1
ATOM 688 C CA . LEU A 1 88 ? -0.580 -12.842 -21.103 1.00 64.19 88 LEU A CA 1
ATOM 689 C C . LEU A 1 88 ? -0.990 -14.317 -21.197 1.00 64.19 88 LEU A C 1
ATOM 691 O O . LEU A 1 88 ? -2.177 -14.626 -21.300 1.00 64.19 88 LEU A O 1
ATOM 695 N N . LEU A 1 89 ? -0.017 -15.214 -21.008 1.00 60.72 89 LEU A N 1
ATOM 696 C CA . LEU A 1 89 ? -0.219 -16.649 -20.802 1.00 60.72 89 LEU A CA 1
ATOM 697 C C . LEU A 1 89 ? -1.052 -16.941 -19.551 1.00 60.72 89 LEU A C 1
ATOM 699 O O . LEU A 1 89 ? -1.983 -17.727 -19.638 1.00 60.72 89 LEU A O 1
ATOM 703 N N . GLN A 1 90 ? -0.816 -16.263 -18.421 1.00 63.59 90 GLN A N 1
ATOM 704 C CA . GLN A 1 90 ? -1.671 -16.416 -17.233 1.00 63.59 90 GLN A CA 1
ATOM 705 C C . GLN A 1 90 ? -3.084 -15.866 -17.460 1.00 63.59 90 GLN A C 1
ATOM 707 O O . GLN A 1 90 ? -4.049 -16.443 -16.976 1.00 63.59 90 GLN A O 1
ATOM 712 N N . ARG A 1 91 ? -3.252 -14.769 -18.208 1.00 65.81 91 ARG A N 1
ATOM 713 C CA . ARG A 1 91 ? -4.581 -14.232 -18.553 1.00 65.81 91 ARG A CA 1
ATOM 714 C C . ARG A 1 91 ? -5.348 -15.160 -19.495 1.00 65.81 91 ARG A C 1
ATOM 716 O O . ARG A 1 91 ? -6.558 -15.310 -19.326 1.00 65.81 91 ARG A O 1
ATOM 723 N N . LEU A 1 92 ? -4.664 -15.770 -20.464 1.00 66.38 92 LEU A N 1
ATOM 724 C CA . LEU A 1 92 ? -5.219 -16.775 -21.372 1.00 66.38 92 LEU A CA 1
ATOM 725 C C . LEU A 1 92 ? -5.511 -18.084 -20.640 1.00 66.38 92 LEU A C 1
ATOM 727 O O . LEU A 1 92 ? -6.599 -18.618 -20.811 1.00 66.38 92 LEU A O 1
ATOM 731 N N . TRP A 1 93 ? -4.621 -18.529 -19.753 1.00 62.09 93 TRP A N 1
ATOM 732 C CA . TRP A 1 93 ? -4.839 -19.681 -18.881 1.00 62.09 93 TRP A CA 1
ATOM 733 C C . TRP A 1 93 ? -6.035 -19.449 -17.962 1.00 62.09 93 TRP A C 1
ATOM 735 O O . TRP A 1 93 ? -6.940 -20.261 -17.957 1.00 62.09 93 TRP A O 1
ATOM 745 N N . LYS A 1 94 ? -6.153 -18.274 -17.329 1.00 66.44 94 LYS A N 1
ATOM 746 C CA . LYS A 1 94 ? -7.350 -17.871 -16.568 1.00 66.44 94 LYS A CA 1
ATOM 747 C C . LYS A 1 94 ? -8.610 -17.746 -17.438 1.00 66.44 94 LYS A C 1
ATOM 749 O O . LYS A 1 94 ? -9.718 -17.766 -16.911 1.00 66.44 94 LYS A O 1
ATOM 754 N N . ARG A 1 95 ? -8.506 -17.527 -18.756 1.00 65.12 95 ARG A N 1
ATOM 755 C CA . ARG A 1 95 ? -9.659 -17.560 -19.688 1.00 65.12 95 ARG A CA 1
ATOM 756 C C . ARG A 1 95 ? -10.031 -18.997 -20.070 1.00 65.12 95 ARG A C 1
ATOM 758 O O . ARG A 1 95 ? -11.216 -19.293 -20.155 1.00 65.12 95 ARG A O 1
ATOM 765 N N . LEU A 1 96 ? -9.043 -19.865 -20.257 1.00 65.19 96 LEU A N 1
ATOM 766 C CA . LEU A 1 96 ? -9.203 -21.296 -20.513 1.00 65.19 96 LEU A CA 1
ATOM 767 C C . LEU A 1 96 ? -9.739 -22.029 -19.283 1.00 65.19 96 LEU A C 1
ATOM 769 O O . LEU A 1 96 ? -10.707 -22.762 -19.415 1.00 65.19 96 LEU A O 1
ATOM 773 N N . GLU A 1 97 ? -9.213 -21.745 -18.092 1.00 65.44 97 GLU A N 1
ATOM 774 C CA . GLU A 1 97 ? -9.792 -22.144 -16.808 1.00 65.44 97 GLU A CA 1
ATOM 775 C C . GLU A 1 97 ? -11.227 -21.664 -16.709 1.00 65.44 97 GLU A C 1
ATOM 777 O O . GLU A 1 97 ? -12.074 -22.468 -16.386 1.00 65.44 97 GLU A O 1
ATOM 782 N N . ARG A 1 98 ? -11.551 -20.416 -17.077 1.00 58.28 98 ARG A N 1
ATOM 783 C CA . ARG A 1 98 ? -12.950 -19.949 -17.100 1.00 58.28 98 ARG A CA 1
ATOM 784 C C . ARG A 1 98 ? -13.848 -20.732 -18.067 1.00 58.28 98 ARG A C 1
ATOM 786 O O . ARG A 1 98 ? -15.038 -20.855 -17.790 1.00 58.28 98 ARG A O 1
ATOM 793 N N . LEU A 1 99 ? -13.316 -21.258 -19.172 1.00 65.62 99 LEU A N 1
ATOM 794 C CA . LEU A 1 99 ? -14.052 -22.096 -20.131 1.00 65.62 99 LEU A CA 1
ATOM 795 C C . LEU A 1 99 ? -14.170 -23.559 -19.667 1.00 65.62 99 LEU A C 1
ATOM 797 O O . LEU A 1 99 ? -15.230 -24.164 -19.825 1.00 65.62 99 LEU A O 1
ATOM 801 N N . LEU A 1 100 ? -13.124 -24.114 -19.054 1.00 66.88 100 LEU A N 1
ATOM 802 C CA . LEU A 1 100 ? -13.148 -25.438 -18.424 1.00 66.88 100 LEU A CA 1
ATOM 803 C C . LEU A 1 100 ? -14.046 -25.439 -17.180 1.00 66.88 100 LEU A C 1
ATOM 805 O O . LEU A 1 100 ? -14.892 -26.315 -17.038 1.00 66.88 100 LEU A O 1
ATOM 809 N N . ASP A 1 101 ? -13.947 -24.405 -16.345 1.00 59.38 101 ASP A N 1
ATOM 810 C CA . ASP A 1 101 ? -14.864 -24.102 -15.248 1.00 59.38 101 ASP A CA 1
ATOM 811 C C . ASP A 1 101 ? -16.282 -23.897 -15.758 1.00 59.38 101 ASP A C 1
ATOM 813 O O . ASP A 1 101 ? -17.215 -24.221 -15.042 1.00 59.38 101 ASP A O 1
ATOM 817 N N . TRP A 1 102 ? -16.494 -23.330 -16.950 1.00 51.22 102 TRP A N 1
ATOM 818 C CA . TRP A 1 102 ? -17.835 -23.235 -17.529 1.00 51.22 102 TRP A CA 1
ATOM 819 C C . TRP A 1 102 ? -18.390 -24.628 -17.842 1.00 51.22 102 TRP A C 1
ATOM 821 O O . TRP A 1 102 ? -19.547 -24.895 -17.531 1.00 51.22 102 TRP A O 1
ATOM 831 N N . HIS A 1 103 ? -17.563 -25.540 -18.361 1.00 62.16 103 HIS A N 1
ATOM 832 C CA . HIS A 1 103 ? -17.946 -26.938 -18.576 1.00 62.16 103 HIS A CA 1
ATOM 833 C C . HIS A 1 103 ? -18.207 -27.680 -17.250 1.00 62.16 103 HIS A C 1
ATOM 835 O O . HIS A 1 103 ? -19.227 -28.353 -17.115 1.00 62.16 103 HIS A O 1
ATOM 841 N N . TYR A 1 104 ? -17.363 -27.470 -16.235 1.00 53.81 104 TYR A N 1
ATOM 842 C CA . TYR A 1 104 ? -17.515 -28.042 -14.891 1.00 53.81 104 TYR A CA 1
ATOM 843 C C . TYR A 1 104 ? -18.723 -27.454 -14.131 1.00 53.81 104 TYR A C 1
ATOM 845 O O . TYR A 1 104 ? -19.495 -28.173 -13.498 1.00 53.81 104 TYR A O 1
ATOM 853 N N . ARG A 1 105 ? -18.977 -26.143 -14.262 1.00 52.44 105 ARG A N 1
ATOM 854 C CA . ARG A 1 105 ? -20.185 -25.459 -13.761 1.00 52.44 105 ARG A CA 1
ATOM 855 C C . AR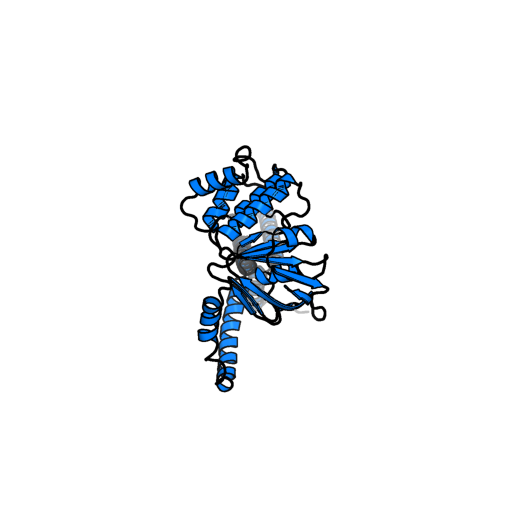G A 1 105 ? -21.446 -25.941 -14.467 1.00 52.44 105 ARG A C 1
ATOM 857 O O . ARG A 1 105 ? -22.491 -25.966 -13.829 1.00 52.44 105 ARG A O 1
ATOM 864 N N . ARG A 1 106 ? -21.375 -26.333 -15.743 1.00 52.34 106 ARG A N 1
ATOM 865 C CA . ARG A 1 106 ? -22.513 -26.881 -16.500 1.00 52.34 106 ARG A CA 1
ATOM 866 C C . ARG A 1 106 ? -22.907 -28.278 -16.008 1.00 52.34 106 ARG A C 1
ATOM 868 O O . ARG A 1 106 ? -24.094 -28.594 -15.997 1.00 52.34 106 ARG A O 1
ATOM 875 N N . GLU A 1 107 ? -21.950 -29.075 -15.526 1.00 55.28 107 GLU A N 1
ATOM 876 C CA . GLU A 1 107 ? -22.247 -30.302 -14.771 1.00 55.28 107 GLU A CA 1
ATOM 877 C C . GLU A 1 107 ? -22.775 -30.007 -13.359 1.00 55.28 107 GLU A C 1
ATOM 879 O O . GLU A 1 107 ? -23.794 -30.572 -12.962 1.00 55.28 107 GLU A O 1
ATOM 884 N N . LEU A 1 108 ? -22.186 -29.050 -12.628 1.00 51.69 108 LEU A N 1
ATOM 885 C CA . LEU A 1 108 ? -22.706 -28.623 -11.320 1.00 51.69 108 LEU A CA 1
ATOM 886 C C . LEU A 1 108 ? -24.107 -27.985 -11.390 1.00 51.69 108 LEU A C 1
ATOM 888 O O . LEU A 1 108 ? -24.859 -28.084 -10.425 1.00 51.69 108 LEU A O 1
ATOM 892 N N . GLN A 1 109 ? -24.495 -27.370 -12.511 1.00 46.88 109 GLN A N 1
ATOM 893 C CA . GLN A 1 109 ? -25.833 -26.804 -12.731 1.00 46.88 109 GLN A CA 1
ATOM 894 C C . GLN A 1 109 ? -26.929 -27.876 -12.767 1.00 46.88 109 GLN A C 1
ATOM 896 O O . GLN A 1 109 ? -28.050 -27.591 -12.347 1.00 46.88 109 GLN A O 1
ATOM 901 N N . LYS A 1 110 ? -26.616 -29.118 -13.166 1.00 50.88 110 LYS A N 1
ATOM 902 C CA . LYS A 1 110 ? -27.547 -30.252 -13.012 1.00 50.88 110 LYS A CA 1
ATOM 903 C C . LYS A 1 110 ? -27.752 -30.646 -11.540 1.00 50.88 110 LYS A C 1
ATOM 905 O O . LYS A 1 110 ? -28.767 -31.249 -11.219 1.00 50.88 110 LYS A O 1
ATOM 910 N N . LEU A 1 111 ? -26.834 -30.257 -10.648 1.00 51.06 111 LEU A N 1
ATOM 911 C CA . LEU A 1 111 ? -26.871 -30.511 -9.199 1.00 51.06 111 LEU A CA 1
ATOM 912 C C . LEU A 1 111 ? -27.234 -29.269 -8.350 1.00 51.06 111 LEU A C 1
ATOM 914 O O . LEU A 1 111 ? -27.325 -29.370 -7.129 1.00 51.06 111 LEU A O 1
ATOM 918 N N . GLN A 1 112 ? -27.461 -28.091 -8.948 1.00 44.41 112 GLN A N 1
ATOM 919 C CA . GLN A 1 112 ? -27.667 -26.822 -8.227 1.00 44.41 112 GLN A CA 1
ATOM 920 C C . GLN A 1 112 ? -28.995 -26.121 -8.559 1.00 44.41 112 GLN A C 1
ATOM 922 O O . GLN A 1 112 ? -29.024 -24.922 -8.836 1.00 44.41 112 GLN A O 1
ATOM 927 N N . GLN A 1 113 ? -30.128 -26.808 -8.406 1.00 44.12 113 GLN A N 1
ATOM 928 C CA . GLN A 1 113 ? -31.427 -26.119 -8.319 1.00 44.12 113 GLN A CA 1
ATOM 929 C C . GLN A 1 113 ? -31.631 -25.317 -7.009 1.00 44.12 113 GLN A C 1
ATOM 931 O O . GLN A 1 113 ? -32.671 -24.694 -6.837 1.00 44.12 113 GLN A O 1
ATOM 936 N N . LEU A 1 114 ? -30.643 -25.238 -6.103 1.00 46.31 114 LEU A N 1
ATOM 937 C CA . LEU A 1 114 ? -30.788 -24.563 -4.799 1.00 46.31 114 LEU A CA 1
ATOM 938 C C . LEU A 1 114 ? -30.047 -23.218 -4.631 1.00 46.31 114 LEU A C 1
ATOM 940 O O . LEU A 1 114 ? -30.166 -22.610 -3.572 1.00 46.31 114 LEU A O 1
ATOM 944 N N . LYS A 1 115 ? -29.285 -22.710 -5.615 1.00 41.62 115 LYS A N 1
ATOM 945 C CA . LYS A 1 115 ? -28.409 -21.526 -5.399 1.00 41.62 115 LYS A CA 1
ATOM 946 C C . LYS A 1 115 ? -28.702 -20.264 -6.216 1.00 41.62 115 LYS A C 1
ATOM 948 O O . LYS A 1 115 ? -28.092 -19.236 -5.951 1.00 41.62 115 LYS A O 1
ATOM 953 N N . ILE A 1 116 ? -29.641 -20.276 -7.161 1.00 38.69 116 ILE A N 1
ATOM 954 C CA . ILE A 1 116 ? -29.876 -19.101 -8.031 1.00 38.69 116 ILE A CA 1
ATOM 955 C C . ILE A 1 116 ? -30.667 -17.979 -7.315 1.00 38.69 116 ILE A C 1
ATOM 957 O O . ILE A 1 116 ? -30.637 -16.830 -7.741 1.00 38.69 116 ILE A O 1
ATOM 961 N N . VAL A 1 117 ? -31.252 -18.253 -6.144 1.00 41.16 117 VAL A N 1
ATOM 962 C CA . VAL A 1 117 ? -31.941 -17.250 -5.304 1.00 41.16 117 VAL A CA 1
ATOM 963 C C . VAL A 1 117 ? -30.963 -16.350 -4.510 1.00 41.16 117 VAL A C 1
ATOM 965 O O . VAL A 1 117 ? -31.363 -15.308 -3.990 1.00 41.16 117 VAL A O 1
ATOM 968 N N . SER A 1 118 ? -29.663 -16.682 -4.428 1.00 46.50 118 SER A N 1
ATOM 969 C CA . SER A 1 118 ? -28.731 -15.980 -3.525 1.00 46.50 118 SER A CA 1
ATOM 970 C C . SER A 1 118 ? -28.041 -14.746 -4.121 1.00 46.50 118 SER A C 1
ATOM 972 O O . SER A 1 118 ? -27.843 -13.769 -3.415 1.00 46.50 118 SER A O 1
ATOM 974 N N . LEU A 1 119 ? -27.689 -14.707 -5.410 1.00 40.56 119 LEU A N 1
ATOM 975 C CA . LEU A 1 119 ? -26.869 -13.592 -5.926 1.00 40.56 119 LEU A CA 1
ATOM 976 C C . LEU A 1 119 ? -27.618 -12.252 -6.001 1.00 40.56 119 LEU A C 1
ATOM 978 O O . LEU A 1 119 ? -27.037 -11.211 -5.699 1.00 40.56 119 LEU A O 1
ATOM 982 N N . GLN A 1 120 ? -28.907 -12.265 -6.344 1.00 36.31 120 GLN A N 1
ATOM 983 C CA . GLN A 1 120 ? -29.727 -11.046 -6.341 1.00 36.31 120 GLN A CA 1
ATOM 984 C C . GLN A 1 120 ? -30.099 -10.596 -4.919 1.00 36.31 120 GLN A C 1
ATOM 986 O O . GLN A 1 120 ? -30.223 -9.398 -4.677 1.00 36.31 120 GLN A O 1
ATOM 991 N N . SER A 1 121 ? -30.211 -11.520 -3.960 1.00 38.81 121 SER A N 1
ATOM 992 C CA . SER A 1 121 ? -30.472 -11.190 -2.553 1.00 38.81 121 SER A CA 1
ATOM 993 C C . SER A 1 121 ? -29.213 -10.736 -1.798 1.00 38.81 121 SER A C 1
ATOM 995 O O . SER A 1 121 ? -29.314 -9.898 -0.907 1.00 38.81 121 SER A O 1
ATOM 997 N N . ILE A 1 122 ? -28.014 -11.177 -2.201 1.00 41.06 122 ILE A N 1
ATOM 998 C CA . ILE A 1 122 ? -26.734 -10.755 -1.603 1.00 41.06 122 ILE A CA 1
ATOM 999 C C . ILE A 1 122 ? -26.385 -9.302 -1.965 1.00 41.06 122 ILE A C 1
ATOM 1001 O O . ILE A 1 122 ? -26.015 -8.534 -1.078 1.00 41.06 122 ILE A O 1
ATOM 1005 N N . PHE A 1 123 ? -26.573 -8.872 -3.220 1.00 36.28 123 PHE A N 1
ATOM 1006 C CA . PHE A 1 123 ? -26.424 -7.450 -3.581 1.00 36.28 123 PHE A CA 1
ATOM 1007 C C . PHE A 1 123 ? -27.449 -6.561 -2.866 1.00 36.28 123 PHE A C 1
ATOM 1009 O O . PHE A 1 123 ? -27.126 -5.437 -2.479 1.00 36.28 123 PHE A O 1
ATOM 1016 N N . LYS A 1 124 ? -28.657 -7.088 -2.633 1.00 35.81 124 LYS A N 1
ATOM 1017 C CA . LYS A 1 124 ? -29.667 -6.427 -1.807 1.00 35.81 124 LYS A CA 1
ATOM 1018 C C . LYS A 1 124 ? -29.195 -6.288 -0.355 1.00 35.81 124 LYS A C 1
ATOM 1020 O O . LYS A 1 124 ? -29.321 -5.212 0.210 1.00 35.81 124 LYS A O 1
ATOM 1025 N N . SER A 1 125 ? -28.534 -7.309 0.198 1.00 41.47 125 SER A N 1
ATOM 1026 C CA . SER A 1 125 ? -28.100 -7.333 1.602 1.00 41.47 125 SER A CA 1
ATOM 1027 C C . SER A 1 125 ? -27.000 -6.324 1.976 1.00 41.47 125 SER A C 1
ATOM 1029 O O . SER A 1 125 ? -27.046 -5.789 3.078 1.00 41.47 125 SER A O 1
ATOM 1031 N N . CYS A 1 126 ? -26.046 -5.990 1.091 1.00 43.91 126 CYS A N 1
ATOM 1032 C CA . CYS A 1 126 ? -25.045 -4.944 1.385 1.00 43.91 126 CYS A CA 1
ATOM 1033 C C . CYS A 1 126 ? -25.673 -3.540 1.421 1.00 43.91 126 CYS A C 1
ATOM 1035 O O . CYS A 1 126 ? -25.324 -2.722 2.272 1.00 43.91 126 CYS A O 1
ATOM 1037 N N . VAL A 1 127 ? -26.631 -3.279 0.524 1.00 47.50 127 VAL A N 1
ATOM 1038 C CA . VAL A 1 127 ? -27.394 -2.022 0.494 1.00 47.50 127 VAL A CA 1
ATOM 1039 C C . VAL A 1 127 ? -28.393 -1.960 1.657 1.00 47.50 127 VAL A C 1
ATOM 1041 O O . VAL A 1 127 ? -28.558 -0.901 2.254 1.00 47.50 127 VAL A O 1
ATOM 1044 N N . GLU A 1 128 ? -29.002 -3.090 2.029 1.00 45.75 128 GLU A N 1
ATOM 1045 C CA . GLU A 1 128 ? -29.938 -3.201 3.158 1.00 45.75 128 GLU A CA 1
ATOM 1046 C C . GLU A 1 128 ? -29.233 -3.175 4.537 1.00 45.75 128 GLU A C 1
ATOM 1048 O O . GLU A 1 128 ? -29.867 -2.787 5.515 1.00 45.75 128 GLU A O 1
ATOM 1053 N N . ALA A 1 129 ? -27.932 -3.504 4.638 1.00 54.12 129 ALA A N 1
ATOM 1054 C CA . ALA A 1 129 ? -27.169 -3.514 5.902 1.00 54.12 129 ALA A CA 1
ATOM 1055 C C . ALA A 1 129 ? -26.297 -2.262 6.165 1.00 54.12 129 ALA A C 1
ATOM 1057 O O . ALA A 1 129 ? -25.821 -2.073 7.286 1.00 54.12 129 ALA A O 1
ATOM 1058 N N . GLY A 1 130 ? -26.072 -1.395 5.168 1.00 69.50 130 GLY A N 1
ATOM 1059 C CA . GLY A 1 130 ? -25.286 -0.157 5.332 1.00 69.50 130 GLY A CA 1
ATOM 1060 C C . GLY A 1 130 ? -23.772 -0.358 5.531 1.00 69.50 130 GLY A C 1
ATOM 1061 O O . GLY A 1 130 ? -23.077 0.553 5.996 1.00 69.50 130 GLY A O 1
ATOM 1062 N N . GLU A 1 131 ? -23.252 -1.539 5.188 1.00 81.00 131 GLU A N 1
ATOM 1063 C CA . GLU A 1 131 ? -21.841 -1.914 5.338 1.00 81.00 131 GLU A CA 1
ATOM 1064 C C . GLU A 1 131 ? -21.027 -1.571 4.080 1.00 81.00 131 GLU A C 1
ATOM 1066 O O . GLU A 1 131 ? -21.434 -1.870 2.961 1.00 81.00 131 GLU A O 1
ATOM 1071 N N . ALA A 1 132 ? -19.860 -0.946 4.260 1.00 87.94 132 ALA A N 1
ATOM 1072 C CA . ALA A 1 132 ? -18.935 -0.612 3.172 1.00 87.94 132 ALA A CA 1
ATOM 1073 C C . ALA A 1 132 ? -17.967 -1.764 2.844 1.00 87.94 132 ALA A C 1
ATOM 1075 O O . ALA A 1 132 ? -17.493 -1.891 1.715 1.00 87.94 132 ALA A O 1
ATOM 1076 N N . LEU A 1 133 ? -17.661 -2.591 3.847 1.00 91.12 133 LEU A N 1
ATOM 1077 C CA . LEU A 1 133 ? -16.778 -3.746 3.748 1.00 91.12 133 LEU A CA 1
ATOM 1078 C C . LEU A 1 133 ? -17.371 -4.905 4.538 1.00 91.12 133 LEU A C 1
ATOM 1080 O O . LEU A 1 133 ? -17.729 -4.729 5.702 1.00 91.12 133 LEU A O 1
ATOM 1084 N N . ARG A 1 134 ? -17.369 -6.099 3.945 1.00 90.62 134 ARG A N 1
ATOM 1085 C CA . ARG A 1 134 ? -17.736 -7.337 4.630 1.00 90.62 134 ARG A CA 1
ATOM 1086 C C . ARG A 1 134 ? -16.779 -8.463 4.268 1.00 90.62 134 ARG A C 1
ATOM 1088 O O . ARG A 1 134 ? -16.550 -8.744 3.095 1.00 90.62 134 ARG A O 1
ATOM 1095 N N . ALA A 1 135 ? -16.228 -9.100 5.290 1.00 89.75 135 ALA A N 1
ATOM 1096 C CA . ALA A 1 135 ? -15.355 -10.257 5.197 1.00 89.75 135 ALA A CA 1
ATOM 1097 C C . ALA A 1 135 ? -16.038 -11.454 5.864 1.00 89.75 135 ALA A C 1
ATOM 1099 O O . ALA A 1 135 ? -16.336 -11.416 7.059 1.00 89.75 135 ALA A O 1
ATOM 1100 N N . GLU A 1 136 ? -16.276 -12.518 5.099 1.00 86.44 136 GLU A N 1
ATOM 1101 C CA . GLU A 1 136 ? -16.977 -13.713 5.564 1.00 86.44 136 GLU A CA 1
ATOM 1102 C C . GLU A 1 136 ? -16.082 -14.945 5.510 1.00 86.44 136 GLU A C 1
ATOM 1104 O O . GLU A 1 136 ? -15.600 -15.323 4.444 1.00 86.44 136 GLU A O 1
ATOM 1109 N N . ASN A 1 137 ? -15.936 -15.617 6.653 1.00 86.06 137 ASN A N 1
ATOM 1110 C CA . ASN A 1 137 ? -15.295 -16.923 6.790 1.00 86.06 137 ASN A CA 1
ATOM 1111 C C . ASN A 1 137 ? -13.917 -16.986 6.131 1.00 86.06 137 ASN A C 1
ATOM 1113 O O . ASN A 1 137 ? -13.645 -17.903 5.361 1.00 86.06 137 ASN A O 1
ATOM 1117 N N . LEU A 1 138 ? -13.059 -16.000 6.399 1.00 85.88 138 LEU A N 1
ATOM 1118 C CA . LEU A 1 138 ? -11.748 -15.925 5.766 1.00 85.88 138 LEU A CA 1
ATOM 1119 C C . LEU A 1 138 ? -10.787 -16.968 6.345 1.00 85.88 138 LEU A C 1
ATOM 1121 O O . LEU A 1 138 ? -10.468 -16.944 7.537 1.00 85.88 138 LEU A O 1
ATOM 1125 N N . TRP A 1 139 ? -10.268 -17.831 5.470 1.00 87.94 139 TRP A N 1
ATOM 1126 C CA . TRP A 1 139 ? -9.163 -18.753 5.744 1.00 87.94 139 TRP A CA 1
ATOM 1127 C C . TRP A 1 139 ? -8.008 -18.487 4.791 1.00 87.94 139 TRP A C 1
ATOM 1129 O O . TRP A 1 139 ? -8.203 -18.416 3.579 1.00 87.94 139 TRP A O 1
ATOM 1139 N N . VAL A 1 140 ? -6.796 -18.361 5.334 1.00 87.31 140 VAL A N 1
ATOM 1140 C CA . VAL A 1 140 ? -5.605 -18.022 4.546 1.00 87.31 140 VAL A CA 1
ATOM 1141 C C . VAL A 1 140 ? -4.407 -18.826 5.027 1.00 87.31 140 VAL A C 1
ATOM 1143 O O . VAL A 1 140 ? -4.014 -18.732 6.194 1.00 87.31 140 VAL A O 1
ATOM 1146 N N . ALA A 1 141 ? -3.800 -19.585 4.122 1.00 85.88 141 ALA A N 1
ATOM 1147 C CA . ALA A 1 141 ? -2.565 -20.328 4.326 1.00 85.88 141 ALA A CA 1
ATOM 1148 C C . ALA A 1 141 ? -1.518 -19.916 3.281 1.00 85.88 141 ALA A C 1
ATOM 1150 O O . ALA A 1 141 ? -1.799 -19.899 2.088 1.00 85.88 141 ALA A O 1
ATOM 1151 N N . TYR A 1 142 ? -0.294 -19.619 3.728 1.00 77.06 142 TYR A N 1
ATOM 1152 C CA . TYR A 1 142 ? 0.830 -19.325 2.823 1.00 77.06 142 TYR A CA 1
ATOM 1153 C C . TYR A 1 142 ? 1.460 -20.593 2.241 1.00 77.06 142 TYR A C 1
ATOM 1155 O O . TYR A 1 142 ? 1.966 -20.587 1.126 1.00 77.06 142 TYR A O 1
ATOM 1163 N N . ASN A 1 143 ? 1.450 -21.681 3.011 1.00 73.81 143 ASN A N 1
ATOM 1164 C CA . ASN A 1 143 ? 1.937 -22.986 2.592 1.00 73.81 143 ASN A CA 1
ATOM 1165 C C . ASN A 1 143 ? 1.017 -24.071 3.167 1.00 73.81 143 ASN A C 1
ATOM 1167 O O . ASN A 1 143 ? 0.359 -23.857 4.194 1.00 73.81 143 ASN A O 1
ATOM 1171 N N . ARG A 1 144 ? 0.974 -25.234 2.509 1.00 62.31 144 ARG A N 1
ATOM 1172 C CA . ARG A 1 144 ? 0.165 -26.387 2.918 1.00 62.31 144 ARG A CA 1
ATOM 1173 C C . ARG A 1 144 ? 0.555 -26.796 4.344 1.00 62.31 144 ARG A C 1
ATOM 1175 O O . ARG A 1 144 ? 1.625 -27.349 4.562 1.00 62.31 144 ARG A O 1
ATOM 1182 N N . GLY A 1 145 ? -0.305 -26.473 5.313 1.00 60.72 145 GLY A N 1
ATOM 1183 C CA . GLY A 1 145 ? -0.172 -26.894 6.713 1.00 60.72 145 GLY A CA 1
ATOM 1184 C C . GLY A 1 145 ? -0.244 -25.780 7.763 1.00 60.72 145 GLY A C 1
ATOM 1185 O O . GLY A 1 145 ? -0.577 -26.074 8.909 1.00 60.72 145 GLY A O 1
ATOM 1186 N N . ARG A 1 146 ? -0.008 -24.500 7.420 1.00 74.88 146 ARG A N 1
ATOM 1187 C CA . ARG A 1 146 ? -0.071 -23.401 8.408 1.00 74.88 146 ARG A CA 1
ATOM 1188 C C . ARG A 1 146 ? -0.953 -22.246 7.945 1.00 74.88 146 ARG A C 1
ATOM 1190 O O . ARG A 1 146 ? -0.530 -21.372 7.193 1.00 74.88 146 ARG A O 1
ATOM 1197 N N . TYR A 1 147 ? -2.176 -22.226 8.469 1.00 80.88 147 TYR A N 1
ATOM 1198 C CA . TYR A 1 147 ? -3.083 -21.093 8.324 1.00 80.88 147 TYR A CA 1
ATOM 1199 C C . TYR A 1 147 ? -2.596 -19.905 9.151 1.00 80.88 147 TYR A C 1
ATOM 1201 O O . TYR A 1 147 ? -2.445 -20.024 10.371 1.00 80.88 147 TYR A O 1
ATOM 1209 N N . ALA A 1 148 ? -2.372 -18.783 8.471 1.00 86.94 148 ALA A N 1
ATOM 1210 C CA . ALA A 1 148 ? -2.074 -17.484 9.062 1.00 86.94 148 ALA A CA 1
ATOM 1211 C C . ALA A 1 148 ? -3.346 -16.742 9.490 1.00 86.94 148 ALA A C 1
ATOM 1213 O O . ALA A 1 148 ? -3.285 -15.912 10.392 1.00 86.94 148 ALA A O 1
ATOM 1214 N N . VAL A 1 149 ? -4.483 -17.052 8.861 1.00 88.94 149 VAL A N 1
ATOM 1215 C CA . VAL A 1 149 ? -5.813 -16.547 9.221 1.00 88.94 149 VAL A CA 1
ATOM 1216 C C . VAL A 1 149 ? -6.786 -17.722 9.204 1.00 88.94 149 VAL A C 1
ATOM 1218 O O . VAL A 1 149 ? -6.760 -18.527 8.270 1.00 88.94 149 VAL A O 1
ATOM 1221 N N . ARG A 1 150 ? -7.607 -17.851 10.247 1.00 88.12 150 ARG A N 1
ATOM 1222 C CA . ARG A 1 150 ? -8.545 -18.959 10.450 1.00 88.12 150 ARG A CA 1
ATOM 1223 C C . ARG A 1 150 ? -9.899 -18.391 10.848 1.00 88.12 150 ARG A C 1
ATOM 1225 O O . ARG A 1 150 ? -10.007 -17.814 11.926 1.00 88.12 150 ARG A O 1
ATOM 1232 N N . GLN A 1 151 ? -10.904 -18.595 10.002 1.00 85.31 151 GLN A N 1
ATOM 1233 C CA . GLN A 1 151 ? -12.298 -18.259 10.288 1.00 85.31 151 GLN A CA 1
ATOM 1234 C C . GLN A 1 151 ? -12.484 -16.817 10.791 1.00 85.31 151 GLN A C 1
ATOM 1236 O O . GLN A 1 151 ? -13.033 -16.572 11.863 1.00 85.31 151 GLN A O 1
ATOM 1241 N N . VAL A 1 152 ? -11.987 -15.839 10.034 1.00 84.25 152 VAL A N 1
ATOM 1242 C CA . VAL A 1 152 ? -12.178 -14.424 10.381 1.00 84.25 152 VAL A CA 1
ATOM 1243 C C . VAL A 1 152 ? -13.431 -13.880 9.702 1.00 84.25 152 VAL A C 1
ATOM 1245 O O . VAL A 1 152 ? -13.613 -14.046 8.496 1.00 84.25 152 VAL A O 1
ATOM 1248 N N . HIS A 1 153 ? -14.282 -13.224 10.493 1.00 87.19 153 HIS A N 1
ATOM 1249 C CA . HIS A 1 153 ? -15.525 -12.598 10.053 1.00 87.19 153 HIS A CA 1
ATOM 1250 C C . HIS A 1 153 ? -15.616 -11.189 10.631 1.00 87.19 153 HIS A C 1
ATOM 1252 O O . HIS A 1 153 ? -15.478 -11.024 11.843 1.00 87.19 153 HIS A O 1
ATOM 1258 N N . PHE A 1 154 ? -15.851 -10.186 9.789 1.00 87.75 154 PHE A N 1
ATOM 1259 C CA . PHE A 1 154 ? -16.159 -8.832 10.250 1.00 87.75 154 PHE A CA 1
ATOM 1260 C C . PHE A 1 154 ? -16.835 -8.004 9.152 1.00 87.75 154 PHE A C 1
ATOM 1262 O O . PHE A 1 154 ? -16.631 -8.236 7.960 1.00 87.75 154 PHE A O 1
ATOM 1269 N N . GLY A 1 155 ? -17.627 -7.023 9.580 1.00 89.06 155 GLY A N 1
ATOM 1270 C CA . GLY A 1 155 ? -18.275 -6.027 8.732 1.00 89.06 155 GLY A CA 1
ATOM 1271 C C . GLY A 1 155 ? -17.999 -4.622 9.261 1.00 89.06 155 GLY A C 1
ATOM 1272 O O . GLY A 1 155 ? -17.946 -4.416 10.480 1.00 89.06 155 GLY A O 1
ATOM 1273 N N . VAL A 1 156 ? -17.802 -3.673 8.345 1.00 91.38 156 VAL A N 1
ATOM 1274 C CA . VAL A 1 156 ? -17.476 -2.272 8.646 1.00 91.38 156 VAL A CA 1
ATOM 1275 C C . VAL A 1 156 ? -18.498 -1.362 7.984 1.00 91.38 156 VAL A C 1
ATOM 1277 O O . VAL A 1 156 ? -18.701 -1.425 6.766 1.00 91.38 156 VAL A O 1
ATOM 1280 N N . LYS A 1 157 ? -19.139 -0.502 8.777 1.00 91.62 157 LYS A N 1
ATOM 1281 C CA . LYS A 1 157 ? -20.175 0.423 8.311 1.00 91.62 157 LYS A CA 1
ATOM 1282 C C . LYS A 1 157 ? -19.575 1.678 7.685 1.00 91.62 157 LYS A C 1
ATOM 1284 O O . LYS A 1 157 ? -18.430 2.055 7.931 1.00 91.62 157 LYS A O 1
ATOM 1289 N N . ARG A 1 158 ? -20.364 2.362 6.855 1.00 91.69 158 ARG A N 1
ATOM 1290 C CA . ARG A 1 158 ? -19.982 3.681 6.324 1.00 91.69 158 ARG A CA 1
ATOM 1291 C C . ARG A 1 158 ? -19.867 4.706 7.461 1.00 91.69 158 ARG A C 1
ATOM 1293 O O . ARG A 1 158 ? -20.801 4.866 8.244 1.00 91.69 158 ARG A O 1
ATOM 1300 N N . GLY A 1 159 ? -18.751 5.435 7.506 1.00 91.62 159 GLY A N 1
ATOM 1301 C CA . GLY A 1 159 ? -18.453 6.402 8.570 1.00 91.62 159 GLY A CA 1
ATOM 1302 C C . GLY A 1 159 ? -17.977 5.768 9.880 1.00 91.62 159 GLY A C 1
ATOM 1303 O O . GLY A 1 159 ? -17.975 6.443 10.901 1.00 91.62 159 GLY A O 1
ATOM 1304 N N . GLU A 1 160 ? -17.603 4.487 9.857 1.00 92.00 160 GLU A N 1
ATOM 1305 C CA . GLU A 1 160 ? -17.022 3.766 10.990 1.00 92.00 160 GLU A CA 1
ATOM 1306 C C . GLU A 1 160 ? -15.528 3.513 10.749 1.00 92.00 160 GLU A C 1
ATOM 1308 O O . GLU A 1 160 ? -15.107 3.155 9.645 1.00 92.00 160 GLU A O 1
ATOM 1313 N N . CYS A 1 161 ? -14.733 3.674 11.799 1.00 94.06 161 CYS A N 1
ATOM 1314 C CA . CYS A 1 161 ? -13.361 3.219 11.905 1.00 94.06 161 CYS A CA 1
ATOM 1315 C C . CYS A 1 161 ? -13.337 1.905 12.689 1.00 94.06 161 CYS A C 1
ATOM 1317 O O . CYS A 1 161 ? -13.663 1.864 13.879 1.00 94.06 161 CYS A O 1
ATOM 1319 N N . PHE A 1 162 ? -12.945 0.835 12.006 1.00 95.00 162 PHE A N 1
ATOM 1320 C CA . PHE A 1 162 ? -12.825 -0.503 12.561 1.00 95.00 162 PHE A CA 1
ATOM 1321 C C . PHE A 1 162 ? -11.358 -0.860 12.800 1.00 95.00 162 PHE A C 1
ATOM 1323 O O . PHE A 1 162 ? -10.539 -0.860 11.877 1.00 95.00 162 PHE A O 1
ATOM 1330 N N . GLY A 1 163 ? -11.034 -1.185 14.046 1.00 93.69 163 GLY A N 1
ATOM 1331 C CA . GLY A 1 163 ? -9.690 -1.512 14.496 1.00 93.69 163 GLY A CA 1
ATOM 1332 C C . GLY A 1 163 ? -9.392 -3.007 14.453 1.00 93.69 163 GLY A C 1
ATOM 1333 O O . GLY A 1 163 ? -10.124 -3.813 15.016 1.00 93.69 163 GLY A O 1
ATOM 1334 N N . LEU A 1 164 ? -8.273 -3.395 13.853 1.00 92.62 164 LEU A N 1
ATOM 1335 C CA . LEU A 1 164 ? -7.674 -4.720 13.976 1.00 92.62 164 LEU A CA 1
ATOM 1336 C C . LEU A 1 164 ? -6.486 -4.630 14.934 1.00 92.62 164 LEU A C 1
ATOM 1338 O O . LEU A 1 164 ? -5.377 -4.261 14.537 1.00 92.62 164 LEU A O 1
ATOM 1342 N N . LEU A 1 165 ? -6.720 -4.981 16.197 1.00 89.62 165 LEU A N 1
ATOM 1343 C CA . LEU A 1 165 ? -5.712 -4.936 17.251 1.00 89.62 165 LEU A CA 1
ATOM 1344 C C . LEU A 1 165 ? -5.013 -6.289 17.375 1.00 89.62 165 LEU A C 1
ATOM 1346 O O . LEU A 1 165 ? -5.658 -7.327 17.470 1.00 89.62 165 LEU A O 1
ATOM 1350 N N . GLY A 1 166 ? -3.687 -6.310 17.436 1.00 89.12 166 GLY A N 1
ATOM 1351 C CA . GLY A 1 166 ? -2.964 -7.551 17.710 1.00 89.12 166 GLY A CA 1
ATOM 1352 C C . GLY A 1 166 ? -1.454 -7.389 17.687 1.00 89.12 166 GLY A C 1
ATOM 1353 O O . GLY A 1 166 ? -0.919 -6.483 17.048 1.00 89.12 166 GLY A O 1
ATOM 1354 N N . LYS A 1 167 ? -0.747 -8.307 18.353 1.00 88.25 167 LYS A N 1
ATOM 1355 C CA . LYS A 1 167 ? 0.723 -8.354 18.327 1.00 88.25 167 LYS A CA 1
ATOM 1356 C C . LYS A 1 167 ? 1.251 -8.689 16.924 1.00 88.25 167 LYS A C 1
ATOM 1358 O O . LYS A 1 167 ? 0.518 -9.161 16.048 1.00 88.25 167 LYS A O 1
ATOM 1363 N N . ASN A 1 168 ? 2.547 -8.484 16.713 1.00 86.75 168 ASN A N 1
ATOM 1364 C CA . ASN A 1 168 ? 3.220 -8.909 15.485 1.00 86.75 168 ASN A CA 1
ATOM 1365 C C . ASN A 1 168 ? 3.039 -10.421 15.278 1.00 86.75 168 ASN A C 1
ATOM 1367 O O . ASN A 1 168 ? 3.117 -11.206 16.222 1.00 86.75 168 ASN A O 1
ATOM 1371 N N . GLY A 1 169 ? 2.721 -10.824 14.045 1.00 84.25 169 GLY A N 1
ATOM 1372 C CA . GLY A 1 169 ? 2.404 -12.219 13.714 1.00 84.25 169 GLY A CA 1
ATOM 1373 C C . GLY A 1 169 ? 0.971 -12.670 14.033 1.00 84.25 169 GLY A C 1
ATOM 1374 O O . GLY A 1 169 ? 0.646 -13.832 13.806 1.00 84.25 169 GLY A O 1
ATOM 1375 N N . ALA A 1 170 ? 0.081 -11.784 14.499 1.00 86.88 170 ALA A N 1
ATOM 1376 C CA . ALA A 1 170 ? -1.321 -12.132 14.763 1.00 86.88 170 ALA A CA 1
ATOM 1377 C C . ALA A 1 170 ? -2.176 -12.379 13.503 1.00 86.88 170 ALA A C 1
ATOM 1379 O O . ALA A 1 170 ? -3.266 -12.927 13.626 1.00 86.88 170 ALA A O 1
ATOM 1380 N N . GLY A 1 171 ? -1.702 -11.983 12.315 1.00 89.00 171 GLY A N 1
ATOM 1381 C CA . GLY A 1 171 ? -2.417 -12.147 11.040 1.00 89.00 171 GLY A CA 1
ATOM 1382 C C . GLY A 1 171 ? -2.934 -10.848 10.404 1.00 89.00 171 GLY A C 1
ATOM 1383 O O . GLY A 1 171 ? -3.443 -10.905 9.289 1.00 89.00 171 GLY A O 1
ATOM 1384 N N . LYS A 1 172 ? -2.738 -9.682 11.044 1.00 91.38 172 LYS A N 1
ATOM 1385 C CA . LYS A 1 172 ? -3.215 -8.354 10.589 1.00 91.38 172 LYS A CA 1
ATOM 1386 C C . LYS A 1 172 ? -2.865 -8.049 9.125 1.00 91.38 172 LYS A C 1
ATOM 1388 O O . LYS A 1 172 ? -3.750 -7.946 8.279 1.00 91.38 172 LYS A O 1
ATOM 1393 N N . SER A 1 173 ? -1.572 -8.038 8.795 1.00 90.25 173 SER A N 1
ATOM 1394 C CA . SER A 1 173 ? -1.105 -7.761 7.431 1.00 90.25 173 SER A CA 1
ATOM 1395 C C . SER A 1 173 ? 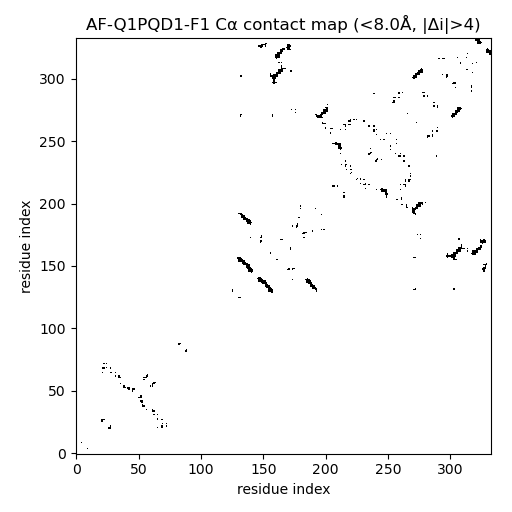-1.516 -8.848 6.429 1.00 90.25 173 SER A C 1
ATOM 1397 O O . SER A 1 173 ? -1.625 -8.578 5.239 1.00 90.25 173 SER A O 1
ATOM 1399 N N . THR A 1 174 ? -1.784 -10.083 6.880 1.00 91.31 174 THR A N 1
ATOM 1400 C CA . THR A 1 174 ? -2.295 -11.144 5.989 1.00 91.31 174 THR A CA 1
ATOM 1401 C C . THR A 1 174 ? -3.746 -10.878 5.606 1.00 91.31 174 THR A C 1
ATOM 1403 O O . THR A 1 174 ? -4.088 -11.002 4.434 1.00 91.31 174 THR A O 1
ATOM 1406 N N . ILE A 1 175 ? -4.575 -10.438 6.558 1.00 92.12 175 ILE A N 1
ATOM 1407 C CA . ILE A 1 175 ? -5.942 -9.981 6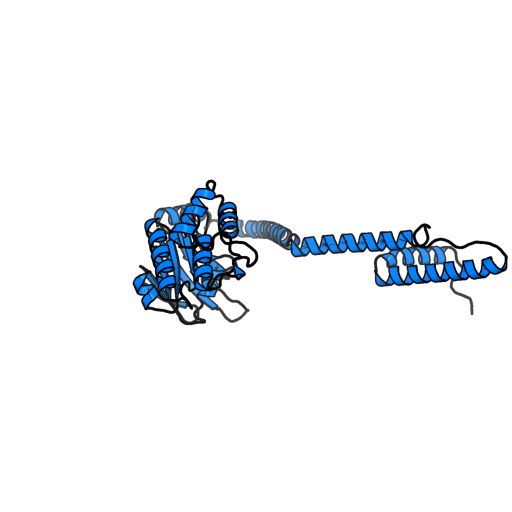.274 1.00 92.12 175 ILE A CA 1
ATOM 1408 C C . ILE A 1 175 ? -5.896 -8.816 5.284 1.00 92.12 175 ILE A C 1
ATOM 1410 O O . ILE A 1 175 ? -6.609 -8.836 4.292 1.00 92.12 175 ILE A O 1
ATOM 1414 N N . PHE A 1 176 ? -5.002 -7.848 5.480 1.00 94.25 176 PHE A N 1
ATOM 1415 C CA . PHE A 1 176 ? -4.859 -6.708 4.572 1.00 94.25 176 PHE A CA 1
ATOM 1416 C C . PHE A 1 176 ? -4.410 -7.092 3.160 1.00 94.25 176 PHE A C 1
ATOM 1418 O O . PHE A 1 176 ? -4.945 -6.571 2.183 1.00 94.25 176 PHE A O 1
ATOM 1425 N N . LYS A 1 177 ? -3.485 -8.046 3.016 1.00 91.75 177 LYS A N 1
ATOM 1426 C CA . LYS A 1 177 ? -3.127 -8.607 1.703 1.00 91.75 177 LYS A CA 1
ATOM 1427 C C . LYS A 1 177 ? -4.322 -9.258 1.010 1.00 91.75 177 LYS A C 1
ATOM 1429 O O . LYS A 1 177 ? -4.462 -9.148 -0.202 1.00 91.75 177 LYS A O 1
ATOM 1434 N N . VAL A 1 178 ? -5.195 -9.897 1.780 1.00 91.44 178 VAL A N 1
ATOM 1435 C CA . VAL A 1 178 ? -6.426 -10.501 1.266 1.00 91.44 178 VAL A CA 1
ATOM 1436 C C . VAL A 1 178 ? -7.460 -9.440 0.888 1.00 91.44 178 VAL A C 1
ATOM 1438 O O . VAL A 1 178 ? -8.012 -9.489 -0.206 1.00 91.44 178 VAL A O 1
ATOM 1441 N N . LEU A 1 179 ? -7.638 -8.407 1.714 1.00 91.38 179 LEU A N 1
ATOM 1442 C CA . LEU A 1 179 ? -8.512 -7.274 1.400 1.00 91.38 179 LEU A CA 1
ATOM 1443 C C . LEU A 1 179 ? -8.040 -6.493 0.161 1.00 91.38 179 LEU A C 1
ATOM 1445 O O . LEU A 1 179 ? -8.845 -6.038 -0.640 1.00 91.38 179 LEU A O 1
ATOM 1449 N N . THR A 1 180 ? -6.730 -6.348 -0.022 1.00 91.06 180 THR A N 1
ATOM 1450 C CA . THR A 1 180 ? -6.142 -5.645 -1.176 1.00 91.06 180 THR A CA 1
ATOM 1451 C C . THR A 1 180 ? -6.073 -6.491 -2.445 1.00 91.06 180 THR A C 1
ATOM 1453 O O . THR A 1 180 ? -5.648 -5.987 -3.483 1.00 91.06 180 THR A O 1
ATOM 1456 N N . GLY A 1 181 ? -6.475 -7.764 -2.384 1.00 88.69 181 GLY A N 1
ATOM 1457 C CA . GLY A 1 181 ? -6.398 -8.695 -3.511 1.00 88.69 181 GLY A CA 1
ATOM 1458 C C . GLY A 1 181 ? -4.977 -9.158 -3.853 1.00 88.69 181 GLY A C 1
ATOM 1459 O O . GLY A 1 181 ? -4.773 -9.761 -4.901 1.00 88.69 181 GLY A O 1
ATOM 1460 N N . GLN A 1 182 ? -3.988 -8.898 -2.990 1.00 86.88 182 GLN A N 1
ATOM 1461 C CA . GLN A 1 182 ? -2.622 -9.425 -3.132 1.00 86.88 182 GLN A CA 1
ATOM 1462 C C . GLN A 1 182 ? -2.545 -10.924 -2.814 1.00 86.88 182 GLN A C 1
ATOM 1464 O O . GLN A 1 182 ? -1.636 -11.610 -3.278 1.00 86.88 182 GLN A O 1
ATOM 1469 N N . LEU A 1 183 ? -3.476 -11.426 -2.000 1.00 86.69 183 LEU A N 1
ATOM 1470 C CA . LEU A 1 183 ? -3.646 -12.841 -1.686 1.00 86.69 183 LEU A CA 1
ATOM 1471 C C . LEU A 1 183 ? -5.110 -13.230 -1.884 1.00 86.69 183 LEU A C 1
ATOM 1473 O O . LEU A 1 183 ? -6.006 -12.527 -1.424 1.00 86.69 183 LEU A O 1
ATOM 1477 N N . GLU A 1 184 ? -5.358 -14.369 -2.524 1.00 84.62 184 GLU A N 1
ATOM 1478 C CA . GLU A 1 184 ? -6.701 -14.947 -2.589 1.00 84.62 184 GLU A CA 1
ATOM 1479 C C . GLU A 1 184 ? -6.964 -15.787 -1.325 1.00 84.62 184 GLU A C 1
ATOM 1481 O O . GLU A 1 184 ? -6.087 -16.550 -0.901 1.00 84.62 184 GLU A O 1
ATOM 1486 N N . PRO A 1 185 ? -8.138 -15.654 -0.683 1.00 85.31 185 PRO A N 1
ATOM 1487 C CA . PRO A 1 185 ? -8.490 -16.499 0.451 1.00 85.31 185 PRO A CA 1
ATOM 1488 C C . PRO A 1 185 ? -8.702 -17.949 -0.008 1.00 85.31 185 PRO A C 1
ATOM 1490 O O . PRO A 1 185 ? -9.265 -18.200 -1.070 1.00 85.31 185 PRO A O 1
ATOM 1493 N N . ASN A 1 186 ? -8.294 -18.924 0.811 1.00 83.50 186 ASN A N 1
ATOM 1494 C CA . ASN A 1 186 ? -8.558 -20.342 0.539 1.00 83.50 186 ASN A CA 1
ATOM 1495 C C . ASN A 1 186 ? -10.048 -20.674 0.677 1.00 83.50 186 ASN A C 1
ATOM 1497 O O . ASN A 1 186 ? -10.579 -21.494 -0.065 1.00 83.50 186 ASN A O 1
ATOM 1501 N N . VAL A 1 187 ? -10.698 -20.057 1.664 1.00 84.25 187 VAL A N 1
ATOM 1502 C CA . VAL A 1 187 ? -12.133 -20.155 1.934 1.00 84.25 187 VAL A CA 1
ATOM 1503 C C . VAL A 1 187 ? -12.608 -18.774 2.364 1.00 84.25 187 VAL A C 1
ATOM 1505 O O . VAL A 1 187 ? -11.866 -18.053 3.037 1.00 84.25 187 VAL A O 1
ATOM 1508 N N . GLY A 1 188 ? -13.834 -18.428 1.979 1.00 78.88 188 GLY A N 1
ATOM 1509 C CA . GLY A 1 188 ? -14.484 -17.180 2.355 1.00 78.88 188 GLY A CA 1
ATOM 1510 C C . GLY A 1 188 ? -14.647 -16.207 1.196 1.00 78.88 188 GLY A C 1
ATOM 1511 O O . GLY A 1 188 ? -14.107 -16.397 0.106 1.00 78.88 188 GLY A O 1
ATOM 1512 N N . HIS A 1 189 ? -15.418 -15.157 1.451 1.00 82.62 189 HIS A N 1
ATOM 1513 C CA . HIS A 1 189 ? -15.725 -14.122 0.473 1.00 82.62 189 HIS A CA 1
ATOM 1514 C C . HIS A 1 189 ? -15.513 -12.739 1.080 1.00 82.62 189 HIS A C 1
ATOM 1516 O O . HIS A 1 189 ? -15.702 -12.525 2.279 1.00 82.62 189 HIS A O 1
ATOM 1522 N N . ILE A 1 190 ? -15.096 -11.801 0.233 1.00 87.50 190 ILE A N 1
ATOM 1523 C CA . ILE A 1 190 ? -14.940 -10.397 0.595 1.00 87.50 190 ILE A CA 1
ATOM 1524 C C . ILE A 1 190 ? -15.825 -9.580 -0.327 1.00 87.50 190 ILE A C 1
ATOM 1526 O O . ILE A 1 190 ? -15.811 -9.767 -1.545 1.00 87.50 190 ILE A O 1
ATOM 1530 N N . HIS A 1 191 ? -16.564 -8.657 0.267 1.00 86.38 191 HIS A N 1
ATOM 1531 C CA . HIS A 1 191 ? -17.439 -7.737 -0.427 1.00 86.38 191 HIS A CA 1
ATOM 1532 C C . HIS A 1 191 ? -17.010 -6.308 -0.116 1.00 86.38 191 HIS A C 1
ATOM 1534 O O . HIS A 1 191 ? -16.852 -5.938 1.048 1.00 86.38 191 HIS A O 1
ATOM 1540 N N . PHE A 1 192 ? -16.835 -5.520 -1.173 1.00 85.88 192 PHE A N 1
ATOM 1541 C CA . PHE A 1 192 ? -16.504 -4.103 -1.102 1.00 85.88 192 PHE A CA 1
ATOM 1542 C C . PHE A 1 192 ? -17.578 -3.283 -1.794 1.00 85.88 192 PHE A C 1
ATOM 1544 O O . PHE A 1 192 ? -18.092 -3.672 -2.848 1.00 85.88 192 PHE A O 1
ATOM 1551 N N . ASP A 1 193 ? -17.843 -2.116 -1.231 1.00 84.31 193 ASP A N 1
ATOM 1552 C CA . ASP A 1 193 ? -18.591 -1.069 -1.902 1.00 84.31 193 ASP A CA 1
ATOM 1553 C C . ASP A 1 193 ? -17.788 -0.473 -3.077 1.00 84.31 193 ASP A C 1
ATOM 1555 O O . ASP A 1 193 ? -16.554 -0.411 -3.066 1.00 84.31 193 ASP A O 1
ATOM 1559 N N . GLN A 1 194 ? -18.484 -0.046 -4.129 1.00 79.44 194 GLN A N 1
ATOM 1560 C CA . GLN A 1 194 ? -17.860 0.509 -5.336 1.00 79.44 194 GLN A CA 1
ATOM 1561 C C . GLN A 1 194 ? -17.505 1.995 -5.125 1.00 79.44 194 GLN A C 1
ATOM 1563 O O . GLN A 1 194 ? -18.231 2.697 -4.423 1.00 79.44 194 GLN A O 1
ATOM 1568 N N . PRO A 1 195 ? -16.424 2.529 -5.728 1.00 78.38 195 PRO A N 1
ATOM 1569 C CA . PRO A 1 195 ? -15.545 1.921 -6.736 1.00 78.38 195 PRO A CA 1
ATOM 1570 C C . PRO A 1 195 ? -14.364 1.104 -6.166 1.00 78.38 195 PRO A C 1
ATOM 1572 O O . PRO A 1 195 ? -13.345 0.954 -6.838 1.00 78.38 195 PRO A O 1
ATOM 1575 N N . GLY A 1 196 ? -14.459 0.593 -4.934 1.00 83.38 196 GLY A N 1
ATOM 1576 C CA . GLY A 1 196 ? -13.434 -0.244 -4.310 1.00 83.38 196 GLY A CA 1
ATOM 1577 C C . GLY A 1 196 ? -12.746 0.432 -3.125 1.00 83.38 196 GLY A C 1
ATOM 1578 O O . GLY A 1 196 ? -13.360 1.190 -2.374 1.00 83.38 196 GLY A O 1
ATOM 1579 N N . ILE A 1 197 ? -11.456 0.144 -2.946 1.00 91.38 197 ILE A N 1
ATOM 1580 C CA . ILE A 1 197 ? -10.702 0.496 -1.737 1.00 91.38 197 ILE A CA 1
ATOM 1581 C C . ILE A 1 197 ? -9.498 1.389 -2.023 1.00 91.38 197 ILE A C 1
ATOM 1583 O O . ILE A 1 197 ? -8.891 1.329 -3.091 1.00 91.38 197 ILE A O 1
ATOM 1587 N N . SER A 1 198 ? -9.105 2.170 -1.022 1.00 93.44 198 SER A N 1
ATOM 1588 C CA . SER A 1 198 ? -7.771 2.773 -0.953 1.00 93.44 198 SER A CA 1
ATOM 1589 C C . SER A 1 198 ? -6.947 2.086 0.122 1.00 93.44 198 SER A C 1
ATOM 1591 O O . SER A 1 198 ? -7.478 1.760 1.176 1.00 93.44 198 SER A O 1
ATOM 1593 N N . TYR A 1 199 ? -5.652 1.894 -0.119 1.00 94.31 199 TYR A N 1
ATOM 1594 C CA . TYR A 1 199 ? -4.767 1.196 0.810 1.00 94.31 199 TYR A CA 1
ATOM 1595 C C . TYR A 1 199 ? -3.517 2.018 1.132 1.00 94.31 199 TYR A C 1
ATOM 1597 O O . TYR A 1 199 ? -2.783 2.402 0.224 1.00 94.31 199 TYR A O 1
ATOM 1605 N N . CYS A 1 200 ? -3.293 2.274 2.424 1.00 94.69 200 CYS A N 1
ATOM 1606 C CA . CYS A 1 200 ? -2.097 2.904 2.969 1.00 94.69 200 CYS A CA 1
ATOM 1607 C C . CYS A 1 200 ? -1.276 1.815 3.672 1.00 94.69 200 CYS A C 1
ATOM 1609 O O . CYS A 1 200 ? -1.670 1.385 4.757 1.00 94.69 200 CYS A O 1
ATOM 1611 N N . PRO A 1 201 ? -0.162 1.349 3.093 1.00 92.69 201 PRO A N 1
ATOM 1612 C CA . PRO A 1 201 ? 0.693 0.369 3.754 1.00 92.69 201 PRO A CA 1
ATOM 1613 C C . PRO A 1 201 ? 1.462 0.972 4.940 1.00 92.69 201 PRO A C 1
ATOM 1615 O O . PRO A 1 201 ? 1.517 2.195 5.119 1.00 92.69 201 PRO A O 1
ATOM 1618 N N . GLN A 1 202 ? 2.101 0.098 5.721 1.00 90.81 202 GLN A N 1
ATOM 1619 C CA . GLN A 1 202 ? 3.019 0.478 6.801 1.00 90.81 202 GLN A CA 1
ATOM 1620 C C . GLN A 1 202 ? 4.259 1.208 6.258 1.00 90.81 202 GLN A C 1
ATOM 1622 O O . GLN A 1 202 ? 4.688 2.222 6.804 1.00 90.81 202 GLN A O 1
ATOM 1627 N N . SER A 1 203 ? 4.812 0.740 5.135 1.00 89.88 203 SER A N 1
ATOM 1628 C CA . SER A 1 203 ? 5.911 1.420 4.442 1.00 89.88 203 SER A CA 1
ATOM 1629 C C . SER A 1 203 ? 5.423 2.633 3.637 1.00 89.88 203 SER A C 1
ATOM 1631 O O . SER A 1 203 ? 4.226 2.856 3.470 1.00 89.88 203 SER A O 1
ATOM 1633 N N . ASN A 1 204 ? 6.359 3.436 3.121 1.00 89.25 204 ASN A N 1
ATOM 1634 C CA . ASN A 1 204 ? 6.068 4.573 2.242 1.00 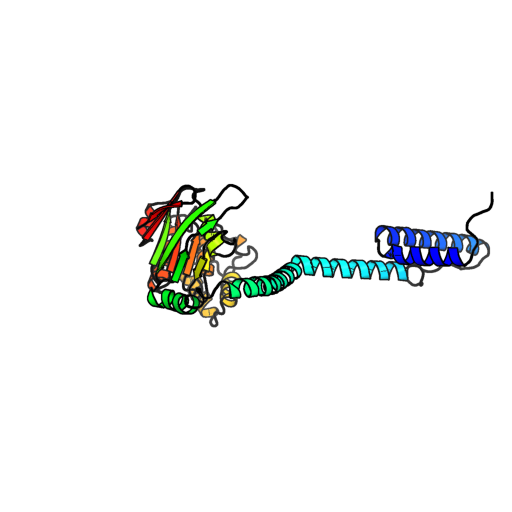89.25 204 ASN A CA 1
ATOM 1635 C C . ASN A 1 204 ? 6.427 4.220 0.782 1.00 89.25 204 ASN A C 1
ATOM 1637 O O . ASN A 1 204 ? 7.563 4.472 0.379 1.00 89.25 204 ASN A O 1
ATOM 1641 N N . PRO A 1 205 ? 5.508 3.646 -0.021 1.00 89.06 205 PRO A N 1
ATOM 1642 C CA . PRO A 1 205 ? 5.796 3.081 -1.348 1.00 89.06 205 PRO A CA 1
ATOM 1643 C C . PRO A 1 205 ? 5.844 4.135 -2.469 1.00 89.06 205 PRO A C 1
ATOM 1645 O O . PRO A 1 205 ? 5.590 3.828 -3.630 1.00 89.06 205 PRO A O 1
ATOM 1648 N N . LEU A 1 206 ? 6.082 5.400 -2.133 1.00 93.06 206 LEU A N 1
ATOM 1649 C CA . LEU A 1 206 ? 6.085 6.487 -3.107 1.00 93.06 206 LEU A CA 1
ATOM 1650 C C . LEU A 1 206 ? 7.354 6.439 -3.964 1.00 93.06 206 LEU A C 1
ATOM 1652 O O . LEU A 1 206 ? 8.432 6.141 -3.447 1.00 93.06 206 LEU A O 1
ATOM 1656 N N . ASP A 1 207 ? 7.230 6.784 -5.247 1.00 94.44 207 ASP A N 1
ATOM 1657 C CA . ASP A 1 207 ? 8.375 6.858 -6.155 1.00 94.44 207 ASP A CA 1
ATOM 1658 C C . ASP A 1 207 ? 9.381 7.913 -5.646 1.00 94.44 207 ASP A C 1
ATOM 1660 O O . ASP A 1 207 ? 9.018 9.089 -5.521 1.00 94.44 207 ASP A O 1
ATOM 1664 N N . PRO A 1 208 ? 10.630 7.520 -5.330 1.00 94.38 208 PRO A N 1
ATOM 1665 C CA . PRO A 1 208 ? 11.634 8.422 -4.777 1.00 94.38 208 PRO A CA 1
ATOM 1666 C C . PRO A 1 208 ? 12.084 9.526 -5.746 1.00 94.38 208 PRO A C 1
ATOM 1668 O O . PRO A 1 208 ? 12.636 10.527 -5.279 1.00 94.38 208 PRO A O 1
ATOM 1671 N N . LEU A 1 209 ? 11.892 9.348 -7.057 1.00 96.31 209 LEU A N 1
ATOM 1672 C CA . LEU A 1 209 ? 12.352 10.271 -8.099 1.00 96.31 209 LEU A CA 1
ATOM 1673 C C . LEU A 1 209 ? 11.360 11.404 -8.374 1.00 96.31 209 LEU A C 1
ATOM 1675 O O . LEU A 1 209 ? 11.780 12.481 -8.798 1.00 96.31 209 LEU A O 1
ATOM 1679 N N . LEU A 1 210 ? 10.072 11.182 -8.101 1.00 96.88 210 LEU A N 1
ATOM 1680 C CA . LEU A 1 210 ? 9.035 12.193 -8.286 1.00 96.88 210 LEU A CA 1
ATOM 1681 C C . LEU A 1 210 ? 9.154 13.313 -7.249 1.00 96.88 210 LEU A C 1
ATOM 1683 O O . LEU A 1 210 ? 9.547 13.095 -6.100 1.00 96.88 210 LEU A O 1
ATOM 1687 N N . THR A 1 211 ? 8.761 14.521 -7.637 1.00 97.75 211 THR A N 1
ATOM 1688 C CA . THR A 1 211 ? 8.506 15.624 -6.700 1.00 97.75 211 THR A CA 1
ATOM 1689 C C . THR A 1 211 ? 7.186 15.434 -5.951 1.00 97.75 211 THR A C 1
ATOM 1691 O O . THR A 1 211 ? 6.304 14.694 -6.395 1.00 97.75 211 THR A O 1
ATOM 1694 N N . VAL A 1 212 ? 7.004 16.126 -4.820 1.00 97.31 212 VAL A N 1
ATOM 1695 C CA . VAL A 1 212 ? 5.730 16.119 -4.071 1.00 97.31 212 VAL A CA 1
ATOM 1696 C C . VAL A 1 212 ? 4.559 16.494 -4.980 1.00 97.31 212 VAL A C 1
ATOM 1698 O O . VAL A 1 212 ? 3.536 15.804 -4.999 1.00 97.31 212 VAL A O 1
ATOM 1701 N N . ARG A 1 213 ? 4.720 17.553 -5.780 1.00 97.38 213 ARG A N 1
ATOM 1702 C CA . ARG A 1 213 ? 3.732 17.984 -6.770 1.00 97.38 213 ARG A CA 1
ATOM 1703 C C . ARG A 1 213 ? 3.408 16.873 -7.765 1.00 97.38 213 ARG A C 1
ATOM 1705 O O . ARG A 1 213 ? 2.235 16.559 -7.955 1.00 97.38 213 ARG A O 1
ATOM 1712 N N . GLU A 1 214 ? 4.420 16.299 -8.409 1.00 97.06 214 GLU A N 1
ATOM 1713 C CA . GLU A 1 214 ? 4.225 15.248 -9.414 1.00 97.06 214 GLU A CA 1
ATOM 1714 C C . GLU A 1 214 ? 3.557 14.015 -8.816 1.00 97.06 214 GLU A C 1
ATOM 1716 O O . GLU A 1 214 ? 2.644 13.472 -9.427 1.00 97.06 214 GLU A O 1
ATOM 1721 N N . CYS A 1 215 ? 3.938 13.629 -7.598 1.00 96.75 215 CYS A N 1
ATOM 1722 C CA . CYS A 1 215 ? 3.351 12.507 -6.880 1.00 96.75 215 CYS A CA 1
ATOM 1723 C C . CYS A 1 215 ? 1.842 12.707 -6.643 1.00 96.75 215 CYS A C 1
ATOM 1725 O O . CYS A 1 215 ? 1.036 11.837 -6.984 1.00 96.75 215 CYS A O 1
ATOM 1727 N N . ILE A 1 216 ? 1.433 13.878 -6.136 1.00 95.88 216 ILE A N 1
ATOM 1728 C CA . ILE A 1 216 ? 0.013 14.198 -5.901 1.00 95.88 216 ILE A CA 1
ATOM 1729 C C . ILE A 1 216 ? -0.770 14.191 -7.218 1.00 95.88 216 ILE A C 1
ATOM 1731 O O . ILE A 1 216 ? -1.860 13.619 -7.291 1.00 95.88 216 ILE A O 1
ATOM 1735 N N . LEU A 1 217 ? -0.218 14.808 -8.267 1.00 95.69 217 LEU A N 1
ATOM 1736 C CA . LEU A 1 217 ? -0.856 14.863 -9.582 1.00 95.69 217 LEU A CA 1
ATOM 1737 C C . LEU A 1 217 ? -0.959 13.474 -10.225 1.00 95.69 217 LEU A C 1
ATOM 1739 O O . LEU A 1 217 ? -1.982 13.161 -10.832 1.00 95.69 217 LEU A O 1
ATOM 1743 N N . PHE A 1 218 ? 0.065 12.635 -10.072 1.00 95.12 218 PHE A N 1
ATOM 1744 C CA . PHE A 1 218 ? 0.105 11.267 -10.582 1.00 95.12 218 PHE A CA 1
ATOM 1745 C C . PHE A 1 218 ? -1.007 10.409 -9.968 1.00 95.12 218 PHE A C 1
ATOM 1747 O O . PHE A 1 218 ? -1.859 9.893 -10.695 1.00 95.12 218 PHE A O 1
ATOM 1754 N N . TYR A 1 219 ? -1.073 10.329 -8.635 1.00 93.19 219 TYR A N 1
ATOM 1755 C CA . TYR A 1 219 ? -2.122 9.563 -7.952 1.00 93.19 219 TYR A CA 1
ATOM 1756 C C . TYR A 1 219 ? -3.517 10.173 -8.147 1.00 93.19 219 TYR A C 1
ATOM 1758 O O . TYR A 1 219 ? -4.497 9.438 -8.274 1.00 93.19 219 TYR A O 1
ATOM 1766 N N . GLY A 1 220 ? -3.622 11.503 -8.241 1.00 92.69 220 GLY A N 1
ATOM 1767 C CA . GLY A 1 220 ? -4.880 12.184 -8.551 1.00 92.69 220 GLY A CA 1
ATOM 1768 C C . GLY A 1 220 ? -5.434 11.817 -9.932 1.00 92.69 220 GLY A C 1
ATOM 1769 O O . GLY A 1 220 ? -6.626 11.529 -10.058 1.00 92.69 220 GLY A O 1
ATOM 1770 N N . ARG A 1 221 ? -4.567 11.757 -10.953 1.00 93.12 221 ARG A N 1
ATOM 1771 C CA . ARG A 1 221 ? -4.926 11.307 -12.310 1.00 93.12 221 ARG A CA 1
ATOM 1772 C C . ARG A 1 221 ? -5.334 9.842 -12.336 1.00 93.12 221 ARG A C 1
ATOM 1774 O O . ARG A 1 221 ? -6.354 9.522 -12.938 1.00 93.12 221 ARG A O 1
ATOM 1781 N N . LEU A 1 222 ? -4.585 8.978 -11.647 1.00 90.44 222 LEU A N 1
ATOM 1782 C CA . LEU A 1 222 ? -4.894 7.547 -11.549 1.00 90.44 222 LEU A CA 1
ATOM 1783 C C . LEU A 1 222 ? -6.301 7.305 -10.976 1.00 90.44 222 LEU A C 1
ATOM 1785 O O . LEU A 1 222 ? -6.983 6.362 -11.361 1.00 90.44 222 LEU A O 1
ATOM 1789 N N . ARG A 1 223 ? -6.753 8.192 -10.085 1.00 87.94 223 ARG A N 1
ATOM 1790 C CA . ARG A 1 223 ? -8.082 8.149 -9.461 1.00 87.94 223 ARG A CA 1
ATOM 1791 C C . ARG A 1 223 ? -9.160 8.933 -10.215 1.00 87.94 223 ARG A C 1
ATOM 1793 O O . ARG A 1 223 ? -10.259 9.097 -9.694 1.00 87.94 223 ARG A O 1
ATOM 1800 N N . GLY A 1 224 ? -8.863 9.433 -11.415 1.00 88.62 224 GLY A N 1
ATOM 1801 C CA . GLY A 1 224 ? -9.831 10.125 -12.269 1.00 88.62 224 GLY A CA 1
ATOM 1802 C C . GLY A 1 224 ? -10.288 11.493 -11.748 1.00 88.62 224 GLY A C 1
ATOM 1803 O O . GLY A 1 224 ? -11.365 11.962 -12.118 1.00 88.62 224 GLY A O 1
ATOM 1804 N N . ILE A 1 225 ? -9.506 12.150 -10.884 1.00 89.69 225 ILE A N 1
ATOM 1805 C CA . ILE A 1 225 ? -9.852 13.474 -10.349 1.00 89.69 225 ILE A CA 1
ATOM 1806 C C . ILE A 1 225 ? -9.650 14.528 -11.445 1.00 89.69 225 ILE A C 1
ATOM 1808 O O . ILE A 1 225 ? -8.539 14.723 -11.930 1.00 89.69 225 ILE A O 1
ATOM 1812 N N . ARG A 1 226 ? -10.726 15.235 -11.819 1.00 89.25 226 ARG A N 1
ATOM 1813 C CA . ARG A 1 226 ? -10.706 16.239 -12.902 1.00 89.25 226 ARG A CA 1
ATOM 1814 C C . ARG A 1 226 ? -9.941 17.511 -12.524 1.00 89.25 226 ARG A C 1
ATOM 1816 O O . ARG A 1 226 ? -9.104 17.980 -13.286 1.00 89.25 226 ARG A O 1
ATOM 1823 N N . HIS A 1 227 ? -10.208 18.062 -11.341 1.00 92.81 227 HIS A N 1
ATOM 1824 C CA . HIS A 1 227 ? -9.622 19.329 -10.890 1.00 92.81 227 HIS A CA 1
ATOM 1825 C C . HIS A 1 227 ? -8.333 19.096 -10.096 1.00 92.81 227 HIS A C 1
ATOM 1827 O O . HIS A 1 227 ? -8.312 19.158 -8.865 1.00 92.81 227 HIS A O 1
ATOM 1833 N N . LEU A 1 228 ? -7.251 18.799 -10.815 1.00 93.75 228 LEU A N 1
ATOM 1834 C CA . LEU A 1 228 ? -5.961 18.461 -10.213 1.00 93.75 228 LEU A CA 1
ATOM 1835 C C . LEU A 1 228 ? -5.298 19.636 -9.482 1.00 93.75 228 LEU A C 1
ATOM 1837 O O . LEU A 1 228 ? -4.660 19.413 -8.457 1.00 93.75 228 LEU A O 1
ATOM 1841 N N . ASP A 1 229 ? -5.476 20.874 -9.945 1.00 93.94 229 ASP A N 1
ATOM 1842 C CA . ASP A 1 229 ? -4.884 22.048 -9.286 1.00 93.94 229 ASP A CA 1
ATOM 1843 C C . ASP A 1 229 ? -5.532 22.326 -7.924 1.00 93.94 229 ASP A C 1
ATOM 1845 O O . ASP A 1 229 ? -4.837 22.610 -6.947 1.00 93.94 229 ASP A O 1
ATOM 1849 N N . LEU A 1 230 ? -6.856 22.145 -7.825 1.00 94.12 230 LEU A N 1
ATOM 1850 C CA . LEU A 1 230 ? -7.579 22.219 -6.552 1.00 94.12 230 LEU A CA 1
ATOM 1851 C C . LEU A 1 230 ? -7.155 21.092 -5.610 1.00 94.12 230 LEU A C 1
ATOM 1853 O O . LEU A 1 230 ? -6.970 21.325 -4.416 1.00 94.12 230 LEU A O 1
ATOM 1857 N N . LEU A 1 231 ? -6.966 19.877 -6.140 1.00 93.56 231 LEU A N 1
ATOM 1858 C CA . LEU A 1 231 ? -6.449 18.759 -5.358 1.00 93.56 231 LEU A CA 1
ATOM 1859 C C . LEU A 1 231 ? -5.051 19.066 -4.814 1.00 93.56 231 LEU A C 1
ATOM 1861 O O . LEU A 1 231 ? -4.814 18.861 -3.627 1.00 93.56 231 LEU A O 1
ATOM 1865 N N . LEU A 1 232 ? -4.152 19.559 -5.668 1.00 95.75 232 LEU A N 1
ATOM 1866 C CA . LEU A 1 232 ? -2.784 19.907 -5.301 1.00 95.75 232 LEU A CA 1
ATOM 1867 C C . LEU A 1 232 ? -2.775 20.966 -4.199 1.00 95.75 232 LEU A C 1
ATOM 1869 O O . LEU A 1 232 ? -2.159 20.751 -3.159 1.00 95.75 232 LEU A O 1
ATOM 1873 N N . ALA A 1 233 ? -3.498 22.072 -4.394 1.00 95.56 233 ALA A N 1
ATOM 1874 C CA . ALA A 1 233 ? -3.598 23.130 -3.396 1.00 95.56 233 ALA A CA 1
ATOM 1875 C C . ALA A 1 233 ? -4.168 22.596 -2.075 1.00 95.56 233 ALA A C 1
ATOM 1877 O O . ALA A 1 233 ? -3.582 22.823 -1.021 1.00 95.56 233 ALA A O 1
ATOM 1878 N N . ARG A 1 234 ? -5.262 21.824 -2.121 1.00 93.50 234 ARG A N 1
ATOM 1879 C CA . ARG A 1 234 ? -5.868 21.231 -0.923 1.00 93.50 234 ARG A CA 1
ATOM 1880 C C . ARG A 1 234 ? -4.881 20.336 -0.179 1.00 93.50 234 ARG A C 1
ATOM 1882 O O . ARG A 1 234 ? -4.686 20.526 1.011 1.00 93.50 234 ARG A O 1
ATOM 1889 N N . VAL A 1 235 ? -4.233 19.398 -0.871 1.00 93.56 235 VAL A N 1
ATOM 1890 C CA . VAL A 1 235 ? -3.297 18.453 -0.246 1.00 93.56 235 VAL A CA 1
ATOM 1891 C C . VAL A 1 235 ? -2.090 19.174 0.353 1.00 93.56 235 VAL A C 1
ATOM 1893 O O . VAL A 1 235 ? -1.740 18.913 1.500 1.00 93.56 235 VAL A O 1
ATOM 1896 N N . LEU A 1 236 ? -1.479 20.112 -0.376 1.00 95.31 236 LEU A N 1
ATOM 1897 C CA . LEU A 1 236 ? -0.334 20.868 0.139 1.00 95.31 236 LEU A CA 1
ATOM 1898 C C . LEU A 1 236 ? -0.697 21.677 1.392 1.00 95.31 236 LEU A C 1
ATOM 1900 O O . LEU A 1 236 ? 0.142 21.820 2.278 1.00 95.31 236 LEU A O 1
ATOM 1904 N N . ASN A 1 237 ? -1.929 22.188 1.470 1.00 93.69 237 ASN A N 1
ATOM 1905 C CA . ASN A 1 237 ? -2.415 22.957 2.613 1.00 93.69 237 ASN A CA 1
ATOM 1906 C C . ASN A 1 237 ? -2.731 22.054 3.808 1.00 93.69 237 ASN A C 1
ATOM 1908 O O . ASN A 1 237 ? -2.231 22.301 4.896 1.00 93.69 237 ASN A O 1
ATOM 1912 N N . THR A 1 238 ? -3.537 21.009 3.600 1.00 91.19 238 THR A N 1
ATOM 1913 C CA . THR A 1 238 ? -4.014 20.118 4.668 1.00 91.19 238 THR A CA 1
ATOM 1914 C C . THR A 1 238 ? -2.875 19.354 5.338 1.00 91.19 238 THR A C 1
ATOM 1916 O O . THR A 1 238 ? -2.924 19.126 6.539 1.00 91.19 238 THR A O 1
ATOM 1919 N N . TYR A 1 239 ? -1.846 18.976 4.577 1.00 91.25 239 TYR A N 1
ATOM 1920 C CA . TYR A 1 239 ? -0.712 18.197 5.085 1.00 91.25 239 TYR A CA 1
ATOM 1921 C C . TYR A 1 239 ? 0.544 19.047 5.327 1.00 91.25 239 TYR A C 1
ATOM 1923 O O . TYR A 1 239 ? 1.609 18.493 5.588 1.00 91.25 239 TYR A O 1
ATOM 1931 N N . GLU A 1 240 ? 0.440 20.377 5.219 1.00 93.62 240 GLU A N 1
ATOM 1932 C CA . GLU A 1 240 ? 1.546 21.328 5.428 1.00 93.62 240 GLU A CA 1
ATOM 1933 C C . GLU A 1 240 ? 2.790 21.056 4.559 1.00 93.62 240 GLU A C 1
ATOM 1935 O O . GLU A 1 240 ? 3.929 21.311 4.944 1.00 93.62 240 GLU A O 1
ATOM 1940 N N . LEU A 1 241 ? 2.586 20.555 3.339 1.00 94.81 241 LEU A N 1
ATOM 1941 C CA . LEU A 1 241 ? 3.664 20.199 2.409 1.00 94.81 241 LEU A CA 1
ATOM 1942 C C . LEU A 1 241 ? 4.020 21.328 1.426 1.00 94.81 241 LEU A C 1
ATOM 1944 O O . LEU A 1 241 ? 4.775 21.104 0.482 1.00 94.81 241 LEU A O 1
ATOM 1948 N N . ARG A 1 242 ? 3.493 22.546 1.624 1.00 95.25 242 ARG A N 1
ATOM 1949 C CA . ARG A 1 242 ? 3.690 23.697 0.716 1.00 95.25 242 ARG A CA 1
ATOM 1950 C C . ARG A 1 242 ? 5.160 23.998 0.423 1.00 95.25 242 ARG A C 1
ATOM 1952 O O . ARG A 1 242 ? 5.514 24.180 -0.737 1.00 95.25 242 ARG A O 1
ATOM 1959 N N . SER A 1 243 ? 6.003 24.032 1.454 1.00 95.69 243 SER A N 1
ATOM 1960 C CA . SER A 1 243 ? 7.442 24.309 1.328 1.00 95.69 243 SER A CA 1
ATOM 1961 C C . SER A 1 243 ? 8.204 23.202 0.594 1.00 95.69 243 SER A C 1
ATOM 1963 O O . SER A 1 243 ? 9.275 23.451 0.052 1.00 95.69 243 SER A O 1
ATOM 1965 N N . TYR A 1 244 ? 7.637 21.995 0.531 1.00 96.25 244 TYR A N 1
ATOM 1966 C CA . TYR A 1 244 ? 8.239 20.824 -0.104 1.00 96.25 244 TYR A CA 1
ATOM 1967 C C . TYR A 1 244 ? 7.661 20.527 -1.491 1.00 96.25 244 TYR A C 1
ATOM 1969 O O . TYR A 1 244 ? 7.963 19.484 -2.064 1.00 96.25 244 TYR A O 1
ATOM 1977 N N . ARG A 1 245 ? 6.833 21.424 -2.044 1.00 96.19 245 ARG A N 1
ATOM 1978 C CA . ARG A 1 245 ? 6.096 21.223 -3.302 1.00 96.19 245 ARG A CA 1
ATOM 1979 C C . ARG A 1 245 ? 6.960 20.664 -4.437 1.00 96.19 245 ARG A C 1
ATOM 1981 O O . ARG A 1 245 ? 6.555 19.701 -5.084 1.00 96.19 245 ARG A O 1
ATOM 1988 N N . ASP A 1 246 ? 8.122 21.267 -4.662 1.00 97.25 246 ASP A N 1
ATOM 1989 C CA . ASP A 1 246 ? 9.023 20.933 -5.772 1.00 97.25 246 ASP A CA 1
ATOM 1990 C C . ASP A 1 246 ? 10.257 20.138 -5.293 1.00 97.25 246 ASP A C 1
ATOM 1992 O O . ASP A 1 246 ? 11.261 20.018 -5.991 1.00 97.25 246 ASP A O 1
ATOM 1996 N N . VAL A 1 247 ? 10.179 19.560 -4.089 1.00 97.38 247 VAL A N 1
ATOM 1997 C CA . VAL A 1 247 ? 11.210 18.685 -3.522 1.00 97.38 247 VAL A CA 1
ATOM 1998 C C . VAL A 1 247 ? 10.926 17.240 -3.925 1.00 97.38 247 VAL A C 1
ATOM 2000 O O . VAL A 1 247 ? 9.783 16.783 -3.900 1.00 97.38 247 VAL A O 1
ATOM 2003 N N . GLN A 1 248 ? 11.977 16.503 -4.284 1.00 97.69 248 GLN A N 1
ATOM 2004 C CA . GLN A 1 248 ? 11.879 15.071 -4.575 1.00 97.69 248 GLN A CA 1
ATOM 2005 C C . GLN A 1 248 ? 11.515 14.267 -3.326 1.00 97.69 248 GLN A C 1
ATOM 2007 O O . GLN A 1 248 ? 12.049 14.511 -2.243 1.00 97.69 248 GLN A O 1
ATOM 2012 N N . VAL A 1 249 ? 10.675 13.244 -3.491 1.00 96.75 249 VAL A N 1
ATOM 2013 C CA . VAL A 1 249 ? 10.208 12.372 -2.403 1.00 96.75 249 VAL A CA 1
ATOM 2014 C C . VAL A 1 249 ? 11.377 11.767 -1.628 1.00 96.75 249 VAL A C 1
ATOM 2016 O O . VAL A 1 249 ? 11.320 11.707 -0.400 1.00 96.75 249 VAL A O 1
ATOM 2019 N N . ARG A 1 250 ? 12.475 11.383 -2.300 1.00 96.00 250 ARG A N 1
ATOM 2020 C CA . ARG A 1 250 ? 13.682 10.863 -1.631 1.00 96.00 250 ARG A CA 1
ATOM 2021 C C . ARG A 1 250 ? 14.293 11.809 -0.597 1.00 96.00 250 ARG A C 1
ATOM 2023 O O . ARG A 1 250 ? 14.821 11.308 0.389 1.00 96.00 250 ARG A O 1
ATOM 2030 N N . ASN A 1 251 ? 14.151 13.120 -0.777 1.00 96.38 251 ASN A N 1
ATOM 2031 C CA . ASN A 1 251 ? 14.732 14.146 0.091 1.00 96.38 251 ASN A CA 1
ATOM 2032 C C . ASN A 1 251 ? 13.794 14.568 1.237 1.00 96.38 251 ASN A C 1
ATOM 2034 O O . ASN A 1 251 ? 14.152 15.428 2.038 1.00 96.38 251 ASN A O 1
ATOM 2038 N N . LEU A 1 252 ? 12.592 13.989 1.333 1.00 94.81 252 LEU A N 1
ATOM 2039 C CA . LEU A 1 252 ? 11.680 14.246 2.448 1.00 94.81 252 LEU A CA 1
ATOM 2040 C C . LEU A 1 252 ? 12.116 13.498 3.710 1.00 94.81 252 LEU A C 1
ATOM 2042 O O . LEU A 1 252 ? 12.538 12.336 3.643 1.00 94.81 252 LEU A O 1
ATOM 2046 N N . SER A 1 253 ? 11.892 14.125 4.867 1.00 92.81 253 SER A N 1
ATOM 2047 C CA . SER A 1 253 ? 11.938 13.441 6.163 1.00 92.81 253 SER A CA 1
ATOM 2048 C C . SER A 1 253 ? 10.933 12.281 6.210 1.00 92.81 253 SER A C 1
ATOM 2050 O O . SER A 1 253 ? 9.956 12.256 5.454 1.00 92.81 253 SER A O 1
ATOM 2052 N N . GLY A 1 254 ? 11.146 11.318 7.112 1.00 91.31 254 GLY A N 1
ATOM 2053 C CA . GLY A 1 254 ? 10.235 10.180 7.289 1.00 91.31 254 GLY A CA 1
ATOM 2054 C C . GLY A 1 254 ? 8.786 10.616 7.543 1.00 91.31 254 GLY A C 1
ATOM 2055 O O . GLY A 1 254 ? 7.876 10.131 6.870 1.00 91.31 254 GLY A O 1
ATOM 2056 N N . GLY A 1 255 ? 8.590 11.607 8.422 1.00 92.25 255 GLY A N 1
ATOM 2057 C CA . GLY A 1 255 ? 7.275 12.177 8.730 1.00 92.25 255 GLY A CA 1
ATOM 2058 C C . GLY A 1 255 ? 6.610 12.850 7.526 1.00 92.25 255 GLY A C 1
ATOM 2059 O O . GLY A 1 255 ? 5.477 12.519 7.190 1.00 92.25 255 GLY A O 1
ATOM 2060 N N . ASN A 1 256 ? 7.319 13.715 6.788 1.00 93.94 256 ASN A N 1
ATOM 2061 C CA . ASN A 1 256 ? 6.751 14.372 5.598 1.00 93.94 256 ASN A CA 1
ATOM 2062 C C . ASN A 1 256 ? 6.435 13.376 4.478 1.00 93.94 256 ASN A C 1
ATOM 2064 O O . ASN A 1 256 ? 5.431 13.515 3.777 1.00 93.94 256 ASN A O 1
ATOM 2068 N N . ARG A 1 257 ? 7.256 12.333 4.334 1.00 94.50 257 ARG A N 1
ATOM 2069 C CA . ARG A 1 257 ? 6.983 11.233 3.408 1.00 94.50 257 ARG A CA 1
ATOM 2070 C C . ARG A 1 257 ? 5.731 10.465 3.817 1.00 94.50 257 ARG A C 1
ATOM 2072 O O . ARG A 1 257 ? 4.922 10.154 2.951 1.00 94.50 257 ARG A O 1
ATOM 2079 N N . ARG A 1 258 ? 5.526 10.228 5.119 1.00 95.00 258 ARG A N 1
ATOM 2080 C CA . ARG A 1 258 ? 4.293 9.628 5.646 1.00 95.00 258 ARG A CA 1
ATOM 2081 C C . ARG A 1 258 ? 3.076 10.505 5.371 1.00 95.00 258 ARG A C 1
ATOM 2083 O O . ARG A 1 258 ? 2.093 9.993 4.842 1.00 95.00 258 ARG A O 1
ATOM 2090 N N . LYS A 1 259 ? 3.157 11.812 5.654 1.00 94.50 259 LYS A N 1
ATOM 2091 C CA . LYS A 1 259 ? 2.090 12.780 5.341 1.00 94.50 259 LYS A CA 1
ATOM 2092 C C . LYS A 1 259 ? 1.697 12.692 3.867 1.00 94.50 259 LYS A C 1
ATOM 2094 O O . LYS A 1 259 ? 0.516 12.579 3.552 1.00 94.50 259 LYS A O 1
ATOM 2099 N N . LEU A 1 260 ? 2.680 12.652 2.965 1.00 95.75 260 LEU A N 1
ATOM 2100 C CA . LEU A 1 260 ? 2.433 12.503 1.532 1.00 95.75 260 LEU A CA 1
ATOM 2101 C C . LEU A 1 260 ? 1.805 11.146 1.172 1.00 95.75 260 LEU A C 1
ATOM 2103 O O . LEU A 1 260 ? 0.870 11.114 0.375 1.00 95.75 260 LEU A O 1
ATOM 2107 N N . THR A 1 261 ? 2.268 10.036 1.760 1.00 95.44 261 THR A N 1
ATOM 2108 C CA . THR A 1 261 ? 1.699 8.694 1.528 1.00 95.44 261 THR A CA 1
ATOM 2109 C C . THR A 1 261 ? 0.233 8.637 1.947 1.00 95.44 261 THR A C 1
ATOM 2111 O O . THR A 1 261 ? -0.616 8.149 1.196 1.00 95.44 261 THR A O 1
ATOM 2114 N N . VAL A 1 262 ? -0.083 9.174 3.127 1.00 95.06 262 VAL A N 1
ATOM 2115 C CA . VAL A 1 262 ? -1.453 9.253 3.643 1.00 95.06 262 VAL A CA 1
ATOM 2116 C C . VAL A 1 262 ? -2.297 10.150 2.740 1.00 95.06 262 VAL A C 1
ATOM 2118 O O . VAL A 1 262 ? -3.375 9.736 2.316 1.00 95.06 262 VAL A O 1
ATOM 2121 N N . ALA A 1 263 ? -1.784 11.314 2.335 1.00 93.75 263 ALA A N 1
ATOM 2122 C CA . ALA A 1 263 ? -2.477 12.220 1.427 1.00 93.75 263 ALA A CA 1
ATOM 2123 C C . ALA A 1 263 ? -2.791 11.586 0.064 1.00 93.75 263 ALA A C 1
ATOM 2125 O O . ALA A 1 263 ? -3.927 11.662 -0.410 1.00 93.75 263 ALA A O 1
ATOM 2126 N N . ALA A 1 264 ? -1.810 10.927 -0.556 1.00 93.19 264 ALA A N 1
ATOM 2127 C CA . ALA A 1 264 ? -1.970 10.220 -1.825 1.00 93.19 264 ALA A CA 1
ATOM 2128 C C . ALA A 1 264 ? -2.903 9.004 -1.695 1.00 93.19 264 ALA A C 1
ATOM 2130 O O . ALA A 1 264 ? -3.644 8.666 -2.617 1.00 93.19 264 ALA A O 1
ATOM 2131 N N . THR A 1 265 ? -2.929 8.355 -0.532 1.00 92.06 265 THR A N 1
ATOM 2132 C CA . THR A 1 265 ? -3.873 7.263 -0.285 1.00 92.06 265 THR A CA 1
ATOM 2133 C C . THR A 1 265 ? -5.291 7.778 -0.077 1.00 92.06 265 THR A C 1
ATOM 2135 O O . THR A 1 265 ? -6.252 7.146 -0.523 1.00 92.06 265 THR A O 1
ATOM 2138 N N . CYS A 1 266 ? -5.453 8.925 0.569 1.00 90.62 266 CYS A N 1
ATOM 2139 C CA . CYS A 1 266 ? -6.761 9.465 0.915 1.00 90.62 266 CYS A CA 1
ATOM 2140 C C . CYS A 1 266 ? -7.363 10.327 -0.203 1.00 90.62 266 CYS A C 1
ATOM 2142 O O . CYS A 1 266 ? -8.575 10.558 -0.194 1.00 90.62 266 CYS A O 1
ATOM 2144 N N . CYS A 1 267 ? -6.565 10.754 -1.193 1.00 86.00 267 CYS A N 1
ATOM 2145 C CA . CYS A 1 267 ? -7.026 11.610 -2.284 1.00 86.00 267 CYS A CA 1
ATOM 2146 C C . CYS A 1 267 ? -8.083 10.908 -3.155 1.00 86.00 267 CYS A C 1
ATOM 2148 O O . CYS A 1 267 ? -7.818 9.892 -3.774 1.00 86.00 267 CYS A O 1
ATOM 2150 N N . GLY A 1 268 ? -9.316 11.409 -3.207 1.00 83.00 268 GLY A N 1
ATOM 2151 C CA . GLY A 1 268 ? -10.403 10.815 -4.001 1.00 83.00 268 GLY A CA 1
ATOM 2152 C C . GLY A 1 268 ? -11.566 10.315 -3.147 1.00 83.00 268 GLY A C 1
ATOM 2153 O O . GLY A 1 268 ? -11.684 10.689 -1.982 1.00 83.00 268 GLY A O 1
ATOM 2154 N N . HIS A 1 269 ? -12.433 9.496 -3.744 1.00 82.81 269 HIS A N 1
ATOM 2155 C CA . HIS A 1 269 ? -13.769 9.190 -3.212 1.00 82.81 269 HIS A CA 1
ATOM 2156 C C . HIS A 1 269 ? -14.034 7.686 -3.032 1.00 82.81 269 HIS A C 1
ATOM 2158 O O . HIS A 1 269 ? -15.141 7.218 -3.277 1.00 82.81 269 HIS A O 1
ATOM 2164 N N . THR A 1 270 ? -13.031 6.902 -2.624 1.00 89.38 270 THR A N 1
ATOM 2165 C CA . THR A 1 270 ? -13.257 5.479 -2.310 1.00 89.38 270 THR A CA 1
ATOM 2166 C C . THR A 1 270 ? -14.032 5.332 -0.995 1.00 89.38 270 THR A C 1
ATOM 2168 O O . THR A 1 270 ? -13.678 5.997 -0.014 1.00 89.38 270 THR A O 1
ATOM 2171 N N . PRO A 1 271 ? -15.070 4.481 -0.935 1.00 89.81 271 PRO A N 1
ATOM 2172 C CA . PRO A 1 271 ? -15.901 4.313 0.256 1.00 89.81 271 PRO A CA 1
ATOM 2173 C C . PRO A 1 271 ? -15.134 3.703 1.430 1.00 89.81 271 PRO A C 1
ATOM 2175 O O . PRO A 1 271 ? -15.445 4.026 2.574 1.00 89.81 271 PRO A O 1
ATOM 2178 N N . THR A 1 272 ? -14.117 2.879 1.164 1.00 93.75 272 THR A N 1
ATOM 2179 C CA . THR A 1 272 ? -13.324 2.197 2.194 1.00 93.75 272 THR A CA 1
ATOM 2180 C C . THR A 1 272 ? -11.841 2.534 2.070 1.00 93.75 272 THR A C 1
ATOM 2182 O O . THR A 1 272 ? -11.256 2.458 0.985 1.00 93.75 272 THR A O 1
ATOM 2185 N N . VAL A 1 273 ? -11.212 2.875 3.195 1.00 95.88 273 VAL A N 1
ATOM 2186 C CA . VAL A 1 273 ? -9.773 3.133 3.305 1.00 95.88 273 VAL A CA 1
ATOM 2187 C C . VAL A 1 273 ? -9.154 2.150 4.292 1.00 95.88 273 VAL A C 1
ATOM 2189 O O . VAL A 1 273 ? -9.559 2.074 5.445 1.00 95.88 273 VAL A O 1
ATOM 2192 N N . LEU A 1 274 ? -8.162 1.396 3.841 1.00 96.38 274 LEU A N 1
ATOM 2193 C CA . LEU A 1 274 ? -7.380 0.472 4.650 1.00 96.38 274 LEU A CA 1
ATOM 2194 C C . LEU A 1 274 ? -6.074 1.163 5.054 1.00 96.38 274 LEU A C 1
ATOM 2196 O O . LEU A 1 274 ? -5.356 1.657 4.185 1.00 96.38 274 LEU A O 1
ATOM 2200 N N . MET A 1 275 ? -5.743 1.186 6.340 1.00 95.75 275 MET A N 1
ATOM 2201 C CA . MET A 1 275 ? -4.501 1.752 6.867 1.00 95.75 275 MET A CA 1
ATOM 2202 C C . MET A 1 275 ? -3.754 0.712 7.705 1.00 95.75 275 MET A C 1
ATOM 2204 O O . MET A 1 275 ? -4.241 0.305 8.758 1.00 95.75 275 MET A O 1
ATOM 2208 N N . ASP A 1 276 ? -2.597 0.257 7.213 1.00 94.62 276 ASP A N 1
ATOM 2209 C CA . ASP A 1 276 ? -1.763 -0.734 7.903 1.00 94.62 276 ASP A CA 1
ATOM 2210 C C . ASP A 1 276 ? -0.728 -0.019 8.778 1.00 94.62 276 ASP A C 1
ATOM 2212 O O . ASP A 1 276 ? 0.169 0.637 8.246 1.00 94.62 276 ASP A O 1
ATOM 2216 N N . GLU A 1 277 ? -0.898 -0.103 10.098 1.00 92.25 277 GLU A N 1
ATOM 2217 C CA . GLU A 1 277 ? -0.049 0.490 11.139 1.00 92.25 277 GLU A CA 1
ATOM 2218 C C . GLU A 1 277 ? 0.414 1.921 10.813 1.00 92.25 277 GLU A C 1
ATOM 2220 O O . GLU A 1 277 ? 1.613 2.188 10.669 1.00 92.25 277 GLU A O 1
ATOM 2225 N N . PRO A 1 278 ? -0.522 2.873 10.630 1.00 90.38 278 PRO A N 1
ATOM 2226 C CA . PRO A 1 278 ? -0.207 4.100 9.933 1.00 90.38 278 PRO A CA 1
ATOM 2227 C C . PRO A 1 278 ? 0.577 5.134 10.725 1.00 90.38 278 PRO A C 1
ATOM 2229 O O . PRO A 1 278 ? 1.022 6.120 10.137 1.00 90.38 278 PRO A O 1
ATOM 2232 N N . THR A 1 279 ? 0.728 4.901 12.019 1.00 90.25 279 THR A N 1
ATOM 2233 C CA . THR A 1 279 ? 1.348 5.775 13.013 1.00 90.25 279 THR A CA 1
ATOM 2234 C C . THR A 1 279 ? 2.618 5.183 13.617 1.00 90.25 279 THR A C 1
ATOM 2236 O O . THR A 1 279 ? 3.258 5.840 14.445 1.00 90.25 279 THR A O 1
ATOM 2239 N N . SER A 1 280 ? 3.012 3.982 13.176 1.00 84.81 280 SER A N 1
ATOM 2240 C CA . SER A 1 280 ? 4.265 3.341 13.569 1.00 84.81 280 SER A CA 1
ATOM 2241 C C . SER A 1 280 ? 5.462 4.207 13.177 1.00 84.81 280 SER A C 1
ATOM 2243 O O . SER A 1 280 ? 5.526 4.733 12.065 1.00 84.81 280 SER A O 1
ATOM 2245 N N . ASP A 1 281 ? 6.404 4.354 14.109 1.00 82.06 281 ASP A N 1
ATOM 2246 C CA . ASP A 1 281 ? 7.659 5.097 13.935 1.00 82.06 281 ASP A CA 1
ATOM 2247 C C . ASP A 1 281 ? 7.490 6.588 13.574 1.00 82.06 281 ASP A C 1
ATOM 2249 O O . ASP A 1 281 ? 8.378 7.203 12.979 1.00 82.06 281 ASP A O 1
ATOM 2253 N N . LEU A 1 282 ? 6.352 7.192 13.948 1.00 87.56 282 LEU A N 1
ATOM 2254 C CA . LEU A 1 282 ? 6.095 8.624 13.773 1.00 87.56 282 LEU A CA 1
ATOM 2255 C C . LEU A 1 282 ? 6.295 9.419 15.062 1.00 87.56 282 LEU A C 1
ATOM 2257 O O . LEU A 1 282 ? 5.950 8.970 16.160 1.00 87.56 282 LEU A O 1
ATOM 2261 N N . ASP A 1 283 ? 6.774 10.650 14.900 1.00 88.31 283 ASP A N 1
ATOM 2262 C CA . ASP A 1 283 ? 6.756 11.665 15.944 1.00 88.31 283 ASP A CA 1
ATOM 2263 C C . ASP A 1 283 ? 5.307 12.060 16.316 1.00 88.31 283 ASP A C 1
ATOM 2265 O O . ASP A 1 283 ? 4.392 11.902 15.498 1.00 88.31 283 ASP A O 1
ATOM 2269 N N . PRO A 1 284 ? 5.068 12.581 17.537 1.00 88.25 284 PRO A N 1
ATOM 2270 C CA . PRO A 1 284 ? 3.724 12.938 17.992 1.00 88.25 284 PRO A CA 1
ATOM 2271 C C . PRO A 1 284 ? 2.997 13.911 17.058 1.00 88.25 284 PRO A C 1
ATOM 2273 O O . PRO A 1 284 ? 1.806 13.745 16.821 1.00 88.25 284 PRO A O 1
ATOM 2276 N N . VAL A 1 285 ? 3.714 14.879 16.476 1.00 88.50 285 VAL A N 1
ATOM 2277 C CA . VAL A 1 285 ? 3.116 15.882 15.586 1.00 88.50 285 VAL A CA 1
ATOM 2278 C C . VAL A 1 285 ? 2.602 15.215 14.313 1.00 88.50 285 VAL A C 1
ATOM 2280 O O . VAL A 1 285 ? 1.451 15.411 13.935 1.00 88.50 285 VAL A O 1
ATOM 2283 N N . THR A 1 286 ? 3.410 14.372 13.665 1.00 88.44 286 THR A N 1
ATOM 2284 C CA . THR A 1 286 ? 2.972 13.626 12.476 1.00 88.44 286 THR A CA 1
ATOM 2285 C C . THR A 1 286 ? 1.835 12.646 12.794 1.00 88.44 286 THR A C 1
ATOM 2287 O O . THR A 1 286 ? 0.958 12.449 11.952 1.00 88.44 286 THR A O 1
ATOM 2290 N N . ARG A 1 287 ? 1.796 12.064 14.001 1.00 91.38 287 ARG A N 1
ATOM 2291 C CA . ARG A 1 287 ? 0.706 11.173 14.433 1.00 91.38 287 ARG A CA 1
ATOM 2292 C C . ARG A 1 287 ? -0.650 11.883 14.461 1.00 91.38 287 ARG A C 1
ATOM 2294 O O . ARG A 1 287 ? -1.606 11.364 13.889 1.00 91.38 287 ARG A O 1
ATOM 2301 N N . GLU A 1 288 ? -0.702 13.093 15.012 1.00 90.69 288 GLU A N 1
ATOM 2302 C CA . GLU A 1 288 ? -1.916 13.925 15.038 1.00 90.69 288 GLU A CA 1
ATOM 2303 C C . GLU A 1 288 ? -2.439 14.257 13.626 1.00 90.69 288 GLU A C 1
ATOM 2305 O O . GLU A 1 288 ? -3.648 14.278 13.375 1.00 90.69 288 GLU A O 1
ATOM 2310 N N . PHE A 1 289 ? -1.550 14.427 12.638 1.00 91.19 289 PHE A N 1
ATOM 2311 C CA . PHE A 1 289 ? -1.972 14.586 11.237 1.00 91.19 289 PHE A CA 1
ATOM 2312 C C . PHE A 1 289 ? -2.672 13.340 10.680 1.00 91.19 289 PHE A C 1
ATOM 2314 O O . PHE A 1 289 ? -3.618 13.454 9.897 1.00 91.19 289 PHE A O 1
ATOM 2321 N N . VAL A 1 290 ? -2.221 12.142 11.056 1.00 93.31 290 VAL A N 1
ATOM 2322 C CA . VAL A 1 290 ? -2.877 10.896 10.639 1.00 93.31 290 VAL A CA 1
ATOM 2323 C C . VAL A 1 290 ? -4.247 10.776 11.305 1.00 93.31 290 VAL A C 1
ATOM 2325 O O . VAL A 1 290 ? -5.215 10.439 10.625 1.00 93.31 290 VAL A O 1
ATOM 2328 N N . TYR A 1 291 ? -4.350 11.108 12.592 1.00 94.56 291 TYR A N 1
ATOM 2329 C CA . TYR A 1 291 ? -5.607 11.061 13.343 1.00 94.56 291 TYR A CA 1
ATOM 2330 C C . TYR A 1 291 ? -6.654 12.006 12.766 1.00 94.56 291 TYR A C 1
ATOM 2332 O O . TYR A 1 291 ? -7.720 11.559 12.348 1.00 94.56 291 TYR A O 1
ATOM 2340 N N . SER A 1 292 ? -6.300 13.281 12.610 1.00 93.81 292 SER A N 1
ATOM 2341 C CA . SER A 1 292 ? -7.178 14.277 11.986 1.00 93.81 292 SER A CA 1
ATOM 2342 C C . SER A 1 292 ? -7.584 13.889 10.560 1.00 93.81 292 SER A C 1
ATOM 2344 O O . SER A 1 292 ? -8.716 14.136 10.142 1.00 93.81 292 SER A O 1
ATOM 2346 N N . THR A 1 293 ? -6.706 13.220 9.803 1.00 94.38 293 THR A N 1
ATOM 2347 C CA . THR A 1 293 ? -7.070 12.672 8.489 1.00 94.38 293 THR A CA 1
ATOM 2348 C C . THR A 1 293 ? -8.128 11.576 8.614 1.00 94.38 293 THR A C 1
ATOM 2350 O O . THR A 1 293 ? -9.096 11.584 7.855 1.00 94.38 293 THR A O 1
ATOM 2353 N N . ILE A 1 294 ? -7.971 10.635 9.548 1.00 95.06 294 ILE A N 1
ATOM 2354 C CA . ILE A 1 294 ? -8.950 9.566 9.786 1.00 95.06 294 ILE A CA 1
ATOM 2355 C C . ILE A 1 294 ? -10.300 10.169 10.185 1.00 95.06 294 ILE A C 1
ATOM 2357 O O . ILE A 1 294 ? -11.312 9.823 9.581 1.00 95.06 294 ILE A O 1
ATOM 2361 N N . GLU A 1 295 ? -10.323 11.134 11.100 1.00 94.69 295 GLU A N 1
ATOM 2362 C CA . GLU A 1 295 ? -11.548 11.839 11.494 1.00 94.69 295 GLU A CA 1
ATOM 2363 C C . GLU A 1 295 ? -12.238 12.525 10.306 1.00 94.69 295 GLU A C 1
ATOM 2365 O O . GLU A 1 295 ? -13.451 12.396 10.129 1.00 94.69 295 GLU A O 1
ATOM 2370 N N . GLN A 1 296 ? -11.477 13.185 9.425 1.00 93.75 296 GLN A N 1
ATOM 2371 C CA . GLN A 1 296 ? -12.016 13.782 8.197 1.00 93.75 296 GLN A CA 1
ATOM 2372 C C . GLN A 1 296 ? -12.620 12.734 7.249 1.00 93.75 296 GLN A C 1
ATOM 2374 O O . GLN A 1 296 ? -13.638 12.998 6.602 1.00 93.75 296 GLN A O 1
ATOM 2379 N N . LEU A 1 297 ? -12.023 11.540 7.153 1.00 94.31 297 LEU A N 1
ATOM 2380 C CA . LEU A 1 297 ? -12.581 10.437 6.364 1.00 94.31 297 LEU A CA 1
ATOM 2381 C C . LEU A 1 297 ? -13.916 9.955 6.945 1.00 94.31 297 LEU A C 1
ATOM 2383 O O . LEU A 1 297 ? -14.871 9.758 6.188 1.00 94.31 297 LEU A O 1
ATOM 2387 N N . LEU A 1 298 ? -13.997 9.814 8.270 1.00 94.19 298 LEU A N 1
ATOM 2388 C CA . LEU A 1 298 ? -15.217 9.401 8.968 1.00 94.19 298 LEU A CA 1
ATOM 2389 C C . LEU A 1 298 ? -16.328 10.445 8.828 1.00 94.19 298 LEU A C 1
ATOM 2391 O O . LEU A 1 298 ? -17.464 10.092 8.502 1.00 94.19 298 LEU A O 1
ATOM 2395 N N . ALA A 1 299 ? -15.994 11.733 8.967 1.00 93.81 299 ALA A N 1
ATOM 2396 C CA . ALA A 1 299 ? -16.919 12.844 8.738 1.00 93.81 299 ALA A CA 1
ATOM 2397 C C . ALA A 1 299 ? -17.469 12.849 7.300 1.00 93.81 299 ALA A C 1
ATOM 2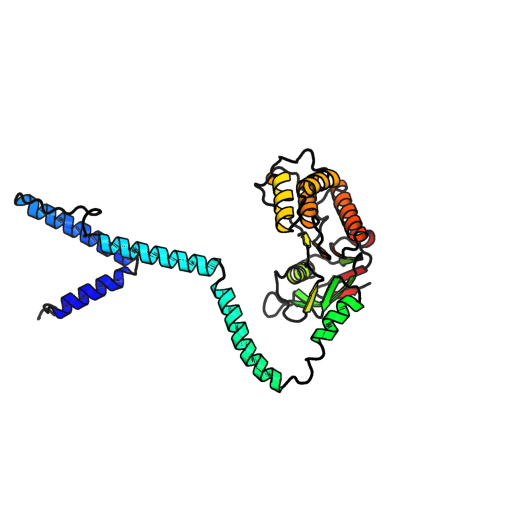399 O O . ALA A 1 299 ? -18.643 13.141 7.074 1.00 93.81 299 ALA A O 1
ATOM 2400 N N . ALA A 1 300 ? -16.656 12.432 6.326 1.00 92.12 300 ALA A N 1
ATOM 2401 C CA . ALA A 1 300 ? -17.068 12.225 4.939 1.00 92.12 300 ALA A CA 1
ATOM 2402 C C . ALA A 1 300 ? -17.840 10.906 4.700 1.00 92.12 300 ALA A C 1
ATOM 2404 O O . ALA A 1 300 ? -18.017 10.508 3.547 1.00 92.12 300 ALA A O 1
ATOM 2405 N N . ARG A 1 301 ? -18.294 10.216 5.761 1.00 92.50 301 ARG A N 1
ATOM 2406 C CA . ARG A 1 301 ? -19.016 8.926 5.724 1.00 92.50 301 ARG A CA 1
ATOM 2407 C C . ARG A 1 301 ? -18.230 7.787 5.061 1.00 92.50 301 ARG A C 1
ATOM 2409 O O . ARG A 1 301 ? -18.828 6.821 4.585 1.00 92.50 301 ARG A O 1
ATOM 2416 N N . ARG A 1 302 ? -16.896 7.858 5.047 1.00 93.38 302 ARG A N 1
ATOM 2417 C CA . ARG A 1 302 ? -16.034 6.779 4.541 1.00 93.38 302 ARG A CA 1
ATOM 2418 C C . ARG A 1 302 ? -15.750 5.786 5.661 1.00 93.38 302 ARG A C 1
ATOM 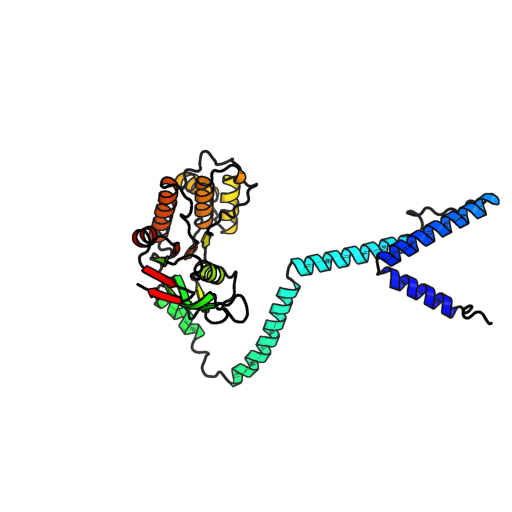2420 O O . ARG A 1 302 ? -15.620 6.171 6.816 1.00 93.38 302 ARG A O 1
ATOM 2427 N N . ALA A 1 303 ? -15.694 4.507 5.321 1.00 94.56 303 ALA A N 1
ATOM 2428 C CA . ALA A 1 303 ? -15.277 3.454 6.234 1.00 94.56 303 ALA A CA 1
ATOM 2429 C C . ALA A 1 303 ? -13.748 3.394 6.299 1.00 94.56 303 ALA A C 1
ATOM 2431 O O . ALA A 1 303 ? -13.079 3.456 5.262 1.00 94.56 303 ALA A O 1
ATOM 2432 N N . VAL A 1 304 ? -13.194 3.233 7.495 1.00 96.12 304 VAL A N 1
ATOM 2433 C CA . VAL A 1 304 ? -11.753 3.074 7.706 1.00 96.12 304 VAL A CA 1
ATOM 2434 C C . VAL A 1 304 ? -11.496 1.740 8.394 1.00 96.12 304 VAL A C 1
ATOM 2436 O O . VAL A 1 304 ? -12.171 1.395 9.357 1.00 96.12 304 VAL A O 1
ATOM 2439 N N . VAL A 1 305 ? -10.521 0.979 7.905 1.00 95.94 305 VAL A N 1
ATOM 2440 C CA . VAL A 1 305 ? -9.993 -0.196 8.606 1.00 95.94 305 VAL A CA 1
ATOM 2441 C C . VAL A 1 305 ? -8.564 0.102 8.997 1.00 95.94 305 VAL A C 1
ATOM 2443 O O . VAL A 1 305 ? -7.734 0.370 8.130 1.00 95.94 305 VAL A O 1
ATOM 2446 N N . LEU A 1 306 ? -8.283 0.043 10.289 1.00 94.69 306 LEU A N 1
ATOM 2447 C CA . LEU A 1 306 ? -6.997 0.393 10.872 1.00 94.69 306 LEU A CA 1
ATOM 2448 C C . LEU A 1 306 ? -6.371 -0.845 11.505 1.00 94.69 306 LEU A C 1
ATOM 2450 O O . LEU A 1 306 ? -7.015 -1.494 12.322 1.00 94.69 306 LEU A O 1
ATOM 2454 N N . THR A 1 307 ? -5.121 -1.174 11.190 1.00 94.38 307 THR A N 1
ATOM 2455 C CA . THR A 1 307 ? -4.346 -2.107 12.025 1.00 94.38 307 THR A CA 1
ATOM 2456 C C . THR A 1 307 ? -3.483 -1.310 12.990 1.00 94.38 307 THR A C 1
ATOM 2458 O O . THR A 1 307 ? -2.867 -0.314 12.618 1.00 94.38 307 THR A O 1
ATOM 2461 N N . SER A 1 308 ? -3.421 -1.758 14.239 1.00 90.88 308 SER A N 1
ATOM 2462 C CA . SER A 1 308 ? -2.457 -1.239 15.206 1.00 90.88 308 SER A CA 1
ATOM 2463 C C . SER A 1 308 ? -2.074 -2.329 16.202 1.00 90.88 308 SER A C 1
ATOM 2465 O O . SER A 1 308 ? -2.763 -3.341 16.373 1.00 90.88 308 SER A O 1
ATOM 2467 N N . HIS A 1 309 ? -0.924 -2.151 16.837 1.00 89.69 309 HIS A N 1
ATOM 2468 C CA . HIS A 1 309 ? -0.515 -2.910 18.013 1.00 89.69 309 HIS A CA 1
ATOM 2469 C C . HIS A 1 309 ? -0.690 -2.095 19.306 1.00 89.69 309 HIS A C 1
ATOM 2471 O O . HIS A 1 309 ? -0.514 -2.646 20.393 1.00 89.69 309 HIS A O 1
ATOM 2477 N N . SER A 1 310 ? -1.043 -0.811 19.194 1.00 89.00 310 SER A N 1
ATOM 2478 C CA . SER A 1 310 ? -1.255 0.096 20.314 1.00 89.00 310 SER A CA 1
ATOM 2479 C C . SER A 1 310 ? -2.737 0.178 20.671 1.00 89.00 310 SER A C 1
ATOM 2481 O O . SER A 1 310 ? -3.579 0.497 19.835 1.00 89.00 310 SER A O 1
ATOM 2483 N N . VAL A 1 311 ? -3.056 -0.098 21.936 1.00 87.62 311 VAL A N 1
ATOM 2484 C CA . VAL A 1 311 ? -4.431 -0.019 22.448 1.00 87.62 311 VAL A CA 1
ATOM 2485 C C . VAL A 1 311 ? -4.930 1.426 22.442 1.00 87.62 311 VAL A C 1
ATOM 2487 O O . VAL A 1 311 ? -6.062 1.665 22.041 1.00 87.62 311 VAL A O 1
ATOM 2490 N N . SER A 1 312 ? -4.068 2.389 22.786 1.00 87.75 312 SER A N 1
ATOM 2491 C CA . SER A 1 312 ? -4.451 3.802 22.871 1.00 87.75 312 SER A CA 1
ATOM 2492 C C . SER A 1 312 ? -4.869 4.392 21.524 1.00 87.75 312 SER A C 1
ATOM 2494 O O . SER A 1 312 ? -5.774 5.215 21.472 1.00 87.75 312 SER A O 1
ATOM 2496 N N . GLU A 1 313 ? -4.254 3.954 20.421 1.00 87.81 313 GLU A N 1
ATOM 2497 C CA . GLU A 1 313 ? -4.640 4.406 19.077 1.00 87.81 313 GLU A CA 1
ATOM 2498 C C . GLU A 1 313 ? -6.027 3.893 18.693 1.00 87.81 313 GLU A C 1
ATOM 2500 O O . GLU A 1 313 ? -6.832 4.619 18.115 1.00 87.81 313 GLU A O 1
ATOM 2505 N N . ILE A 1 314 ? -6.307 2.635 19.036 1.00 88.81 314 ILE A N 1
ATOM 2506 C CA . ILE A 1 314 ? -7.588 1.996 18.752 1.00 88.81 314 ILE A CA 1
ATOM 2507 C C . ILE A 1 314 ? -8.695 2.617 19.605 1.00 88.81 314 ILE A C 1
ATOM 2509 O O . ILE A 1 314 ? -9.746 2.938 19.065 1.00 88.81 314 ILE A O 1
ATOM 2513 N N . GLU A 1 315 ? -8.459 2.834 20.900 1.00 86.88 315 GLU A N 1
ATOM 2514 C CA . GLU A 1 315 ? -9.422 3.497 21.792 1.00 86.88 315 GLU A CA 1
ATOM 2515 C C . GLU A 1 315 ? -9.726 4.934 21.359 1.00 86.88 315 GLU A C 1
ATOM 2517 O O . GLU A 1 315 ? -10.850 5.402 21.525 1.00 86.88 315 GLU A O 1
ATOM 2522 N N . HIS A 1 316 ? -8.742 5.629 20.786 1.00 87.69 316 HIS A N 1
ATOM 2523 C CA . HIS A 1 316 ? -8.917 6.999 20.322 1.00 87.69 316 HIS A CA 1
ATOM 2524 C C . HIS A 1 316 ? -9.674 7.089 18.987 1.00 87.69 316 HIS A C 1
ATOM 2526 O O . HIS A 1 316 ? -10.536 7.948 18.828 1.00 87.69 316 HIS A O 1
ATOM 2532 N N . LEU A 1 317 ? -9.366 6.214 18.022 1.00 89.44 317 LEU A N 1
ATOM 2533 C CA . LEU A 1 317 ? -9.847 6.348 16.640 1.00 89.44 317 LEU A CA 1
ATOM 2534 C C . LEU A 1 317 ? -11.013 5.428 16.276 1.00 89.44 317 LEU A C 1
ATOM 2536 O O . LEU A 1 317 ? -11.804 5.761 15.388 1.00 89.44 317 LEU A O 1
ATOM 2540 N N . CYS A 1 318 ? -11.077 4.233 16.863 1.00 90.06 318 CYS A N 1
ATOM 2541 C CA . CYS A 1 318 ? -11.963 3.170 16.405 1.00 90.06 318 CYS A CA 1
ATOM 2542 C C . CYS A 1 318 ? -13.251 3.125 17.225 1.00 90.06 318 CYS A C 1
ATOM 2544 O O . CYS A 1 318 ? -13.229 3.133 18.450 1.00 90.06 318 CYS A O 1
ATOM 2546 N N . GLN A 1 319 ? -14.391 2.993 16.544 1.00 89.12 319 GLN A N 1
ATOM 2547 C CA . GLN A 1 319 ? -15.677 2.770 17.217 1.00 89.12 319 GLN A CA 1
ATOM 2548 C C . GLN A 1 319 ? -15.862 1.294 17.582 1.00 89.12 319 GLN A C 1
ATOM 2550 O O . GLN A 1 319 ? -16.552 0.972 18.547 1.00 89.12 319 GLN A O 1
ATOM 2555 N N . ARG A 1 320 ? -15.249 0.394 16.806 1.00 89.31 320 ARG A N 1
ATOM 2556 C CA . ARG A 1 320 ? -15.262 -1.052 17.037 1.00 89.31 320 ARG A CA 1
ATOM 2557 C C . ARG A 1 320 ? -13.883 -1.639 16.811 1.00 89.31 320 ARG A C 1
ATOM 2559 O O . ARG A 1 320 ? -13.138 -1.177 15.946 1.00 89.31 320 ARG A O 1
ATOM 2566 N N . VAL A 1 321 ? -13.554 -2.675 17.574 1.00 88.88 321 VAL A N 1
ATOM 2567 C CA . VAL A 1 321 ? -12.264 -3.362 17.493 1.00 88.88 321 VAL A CA 1
ATOM 2568 C C . VAL A 1 321 ? -12.462 -4.868 17.417 1.00 88.88 321 VAL A C 1
ATOM 2570 O O . VAL A 1 321 ? -13.294 -5.432 18.120 1.00 88.88 321 VAL A O 1
ATOM 2573 N N . ALA A 1 322 ? -11.653 -5.534 16.598 1.00 88.94 322 ALA A N 1
ATOM 2574 C CA . ALA A 1 322 ? -11.416 -6.966 16.669 1.00 88.94 322 ALA A CA 1
ATOM 2575 C C . ALA A 1 322 ? -9.981 -7.244 17.124 1.00 88.94 322 ALA A C 1
ATOM 2577 O O . ALA A 1 322 ? -9.008 -6.776 16.528 1.00 88.94 322 ALA A O 1
ATOM 2578 N N . VAL A 1 323 ? -9.855 -8.046 18.180 1.00 87.69 323 VAL A N 1
ATOM 2579 C CA . VAL A 1 323 ? -8.571 -8.466 18.739 1.00 87.69 323 VAL A CA 1
ATOM 2580 C C . VAL A 1 323 ? -8.139 -9.772 18.086 1.00 87.69 323 VAL A C 1
ATOM 2582 O O . VAL A 1 323 ? -8.787 -10.808 18.235 1.00 87.69 323 VAL A O 1
ATOM 2585 N N . LEU A 1 324 ? -7.016 -9.726 17.377 1.00 87.38 324 LEU A N 1
ATOM 2586 C CA . LEU A 1 324 ? -6.425 -10.845 16.659 1.00 87.38 324 LEU A CA 1
ATOM 2587 C C . LEU A 1 324 ? -5.319 -11.513 17.477 1.00 87.38 324 LEU A C 1
ATOM 2589 O O . LEU A 1 324 ? -4.382 -10.868 17.959 1.00 87.38 324 LEU A O 1
ATOM 2593 N N . LYS A 1 325 ? -5.373 -12.845 17.554 1.00 85.31 325 LYS A N 1
ATOM 2594 C CA . LYS A 1 325 ? -4.321 -13.684 18.136 1.00 85.31 325 LYS A CA 1
ATOM 2595 C C . LYS A 1 325 ? -4.166 -14.951 17.305 1.00 85.31 325 LYS A C 1
ATOM 2597 O O . LYS A 1 325 ? -5.134 -15.663 17.071 1.00 85.31 325 LYS A O 1
ATOM 2602 N N . ALA A 1 326 ? -2.937 -15.238 16.872 1.00 86.12 326 ALA A N 1
ATOM 2603 C CA . ALA A 1 326 ? -2.600 -16.447 16.110 1.00 86.12 326 ALA A CA 1
ATOM 2604 C C . ALA A 1 326 ? -3.530 -16.727 14.902 1.00 86.12 326 ALA A C 1
ATOM 2606 O O . ALA A 1 326 ? -3.841 -17.881 14.604 1.00 86.12 326 ALA A O 1
ATOM 2607 N N . GLY A 1 327 ? -3.970 -15.674 14.206 1.00 83.19 327 GLY A N 1
ATOM 2608 C CA . GLY A 1 327 ? -4.815 -15.773 13.016 1.00 83.19 327 GLY A CA 1
ATOM 2609 C C . GLY A 1 327 ? -6.319 -15.853 13.272 1.00 83.19 327 GLY A C 1
ATOM 2610 O O . GLY A 1 327 ? -7.062 -16.013 12.310 1.00 83.19 327 GLY A O 1
ATOM 2611 N N . GLN A 1 328 ? -6.773 -15.750 14.522 1.00 83.44 328 GLN A N 1
ATOM 2612 C CA . GLN A 1 328 ? -8.191 -15.789 14.895 1.00 83.44 328 GLN A CA 1
ATOM 2613 C C . GLN A 1 328 ? -8.610 -14.498 15.598 1.00 83.44 328 GLN A C 1
ATOM 2615 O O . GLN A 1 328 ? -7.807 -13.886 16.309 1.00 83.44 328 GLN A O 1
ATOM 2620 N N . VAL A 1 329 ? -9.872 -14.105 15.417 1.00 83.38 329 VAL A N 1
ATOM 2621 C CA . VAL A 1 329 ? -10.504 -13.050 16.220 1.00 83.38 329 VAL A CA 1
ATOM 2622 C C . VAL A 1 329 ? -10.903 -13.665 17.558 1.00 83.38 329 VAL A C 1
ATOM 2624 O O . VAL A 1 329 ? -11.703 -14.593 17.596 1.00 83.38 329 VAL A O 1
ATOM 2627 N N . VAL A 1 330 ? -10.310 -13.178 18.646 1.00 79.00 330 VAL A N 1
ATOM 2628 C CA . VAL A 1 330 ? -10.567 -13.674 20.011 1.00 79.00 330 VAL A CA 1
ATOM 2629 C C . VAL A 1 330 ? -11.637 -12.844 20.714 1.00 79.00 330 VAL A C 1
ATOM 2631 O O . VAL A 1 330 ? -12.363 -13.359 21.557 1.00 79.00 330 VAL A O 1
ATOM 2634 N N . ALA A 1 331 ? -11.741 -11.564 20.365 1.00 73.62 331 ALA A N 1
ATOM 2635 C CA . ALA A 1 331 ? -12.753 -10.654 20.879 1.00 73.62 331 ALA A CA 1
ATOM 2636 C C . ALA A 1 331 ? -13.134 -9.650 19.789 1.00 73.62 331 ALA A C 1
ATOM 2638 O O . ALA A 1 331 ? -12.277 -9.249 18.999 1.00 73.62 331 ALA A O 1
ATOM 2639 N N . SER A 1 332 ? -14.399 -9.240 19.760 1.00 75.44 332 SER A N 1
ATOM 2640 C CA . SER A 1 332 ? -14.910 -8.192 18.875 1.00 75.44 332 SER A CA 1
ATOM 2641 C C . SER A 1 332 ? -15.956 -7.357 19.606 1.00 75.44 332 SER A C 1
ATOM 2643 O O . SER A 1 332 ? -16.798 -7.948 20.285 1.00 75.44 332 SER A O 1
ATOM 2645 N N . SER A 1 333 ? -15.915 -6.032 19.451 1.00 58.16 333 SER A N 1
ATOM 2646 C CA . SER A 1 333 ? -16.928 -5.105 19.979 1.00 58.16 333 SER A CA 1
ATOM 2647 C C . SER A 1 333 ? -17.893 -4.568 18.925 1.00 58.16 333 SER A C 1
ATOM 2649 O O . SER A 1 333 ? -17.594 -4.636 17.703 1.00 58.16 333 SER A O 1
#

Sequence (333 aa):
LGVVGEGSAWDSWRHGLNEAFLVFPQHALGDGLLELCKNYMVALIFRRYDIDSYKHPLASDLLQRHFIALALVGLSGLVLNVLIECHLLQRLWKRLERLLDWHYRRELQKLQQLKIVSLQSIFKSCVEAGEALRAENLWVAYNRGRYAVRQVHFGVKRGECFGLLGKNGAGKSTIFKVLTGQLEPNVGHIHFDQPGISYCPQSNPLDPLLTVRECILFYGRLRGIRHLDLLLARVLNTYELRSYRDVQVRNLSGGNRRKLTVAATCCGHTPTVLMDEPTSDLDPVTREFVYSTIEQLLAARRAVVLTSHSVSEIEHLCQRVAVLKAGQVVASS

Radius of gyration: 32.34 Å; Cα contacts (8 Å, |Δi|>4): 462; chains: 1; bounding box: 81×74×81 Å

Secondary structure (DSSP, 8-state):
---TT--HHHHHHHHHHHHHHTTSHHHHHHHHHHHHHHHHHHHHHHHTTT---PPPTTTSTTTHHHHHHHHHHHHHHHHHHHHHHTTHHHHHHHHHHHHHHHHHHHHHHTT-TTSTTHHHHHHHHHHHHTEEEEEEEEEEEEETTEEEEEEEEEEEETT-EEEEE--TTSSHHHHHHHHTTSS--SEEEEEE-TT-EEEE-SS----TTSBHHHHHHHHHHHTT-S-HHHHHHHHHHHTT-GGGTTSBGGGS-HHHHHHHHHHHHHSS--SEEEEESTTTT--HHHHHHHHHHHHHHHHTT-EEEEEES-HHHHHHH-SEEEEEETTEEEEE-

Organism: Drosophila miranda (NCBI:txid7229)

Mean predicted aligned error: 14.23 Å

InterPro domains:
  IPR003439 ABC transporter-like, ATP-binding domain [PF00005] (150-280)
  IPR003439 ABC transporter-like, ATP-binding domain [PS50893] (133-333)
  IPR003593 AAA+ ATPase domain [SM00382] (158-327)
  IPR026082 ABC transporter A [PTHR19229] (129-329)
  IPR027417 P-loop containing nucleoside triphosphate hydrolase [G3DSA:3.40.50.300] (124-333)
  IPR027417 P-loop containing nucleoside triphosphate hydrolase [SSF52540] (133-331)